Protein AF-G2YGV0-F1 (afdb_monomer)

pLDDT: mean 85.31, std 15.24, range [26.62, 98.69]

Sequence (352 aa):
MDIKPTKELLYAMAVVIVTIVYFAFTMAPTAKTTKVIEPTKTTKINPLPKKLKCFRIRGIPIETTKKSLEEELMRCLPTYGSDCSITLARSSSTRLMATLNSFETPNLSYTIDHDFLGVTPLFEGDEPFVDIVFVPGLGSHPIGSFKAKHKDYVWIRDSLPTDISSARILAYGYDTSILDRNAKQSISDLAKAFLSSVIAFRSATKASQRPLIFVAHSLGGLLVKEALYIAMISGKNPDNVDFFKSSYGLMFFGVPNLGLNNKALMQIVAGGLNEQMIKDLQVADEDHEPTQFLSTIKQNFKQCCKRGQFQIRSYYEQKETQMVRKLDNGSLVKDGPLCFMVSKSSACQIGV

Nearest PDB structures (foldseek):
  2wvf-assembly1_A  TM=4.781E-01  e=6.873E-01  Helicobacter pylori 26695
  2wvb-assembly1_A  TM=4.856E-01  e=2.186E+00  Helicobacter pylori 26695
  2wvd-assembly1_C  TM=4.635E-01  e=2.186E+00  Helicobacter pylori 26695
  2wvc-assembly1_A  TM=3.001E-01  e=5.387E-01  Helicobacter pylori 26695
  2caj-assembly1_A-2  TM=3.341E-01  e=1.612E+00  Helicobacter pylori 26695

Foldseek 3Di:
DFDDDDPLVVLLVVLVVVLVVCCCVPQNDDDDDPPDDDDDDDDDPDPDPQDKAKKKWWFAFPPDDPVNVLVLQVVQPVQDDPQKDKDWDDQFPTIIMMIIIDSDDGPDPTDMDRQQAFKDWLDAADQAQEEEEEAEAAPDRQQRRQAGPPGRDRCLNHPSCVSNRRHTYITHGDPRDLQQLADQDALLNLLVRRLVRVLVRCVRHVNLQRAYAYAAEASRLLSPLSNLLVLVVVVVDVSSVSVNSNYAEYEYELHQLFAFDAPQSLVSNPPGSCNVNNVQRHDPDDPDGRHPNSVVSLVSSLVSVVVGNYDYDWHADPFWFQHWHADPVRDIDRHHDTDRRGDPCRRPPSND

Mean predicted aligned error: 7.75 Å

Solvent-accessible surface area (backbone atoms only — not comparable to full-atom values): 19175 Å² total; per-residue (Å²): 119,82,73,72,91,45,73,65,59,55,46,54,52,52,49,54,52,50,53,51,52,49,42,58,71,74,47,42,84,77,90,71,84,79,74,84,76,78,92,76,81,90,72,84,81,69,78,76,78,84,62,75,40,66,35,38,40,39,78,40,54,61,84,64,46,71,67,62,51,50,57,49,41,51,72,50,26,87,82,58,49,93,88,40,50,76,38,70,16,70,54,30,84,62,24,25,26,32,43,36,37,37,74,62,87,70,73,60,100,53,54,71,46,68,69,56,67,37,74,40,51,49,38,63,25,68,82,50,66,34,40,38,38,36,27,46,30,71,69,42,52,40,64,64,72,48,39,38,74,99,50,100,43,37,48,72,60,74,44,44,47,77,79,41,49,44,30,25,34,31,35,36,19,65,95,29,63,62,80,47,40,79,45,75,63,45,65,68,56,52,8,50,53,48,45,53,41,54,46,52,42,24,56,41,55,75,40,50,72,45,38,29,31,40,44,15,26,22,57,24,30,54,28,53,41,48,23,43,32,54,19,57,77,43,56,84,41,66,64,30,39,29,51,40,45,18,42,33,38,40,38,31,37,37,18,44,42,37,22,29,48,51,73,49,59,53,66,66,21,61,94,27,56,36,31,60,52,50,55,47,37,48,34,92,50,93,88,50,76,46,38,72,58,31,49,48,50,30,56,45,34,33,55,39,58,75,75,44,76,64,52,75,47,63,38,56,75,92,62,64,46,58,31,55,38,76,46,95,87,69,49,77,41,73,76,39,66,72,39,62,46,32,44,62,64,18,20,58,58,61,57,122

Structure (mmCIF, N/CA/C/O backbone):
data_AF-G2YGV0-F1
#
_entry.id   AF-G2YGV0-F1
#
loop_
_atom_site.group_PDB
_atom_site.id
_atom_site.type_symbol
_atom_site.label_atom_id
_atom_site.label_alt_id
_atom_site.label_comp_id
_atom_site.label_asym_id
_atom_site.label_entity_id
_atom_site.label_seq_id
_atom_site.pdbx_PDB_ins_code
_atom_site.Cartn_x
_atom_site.Cartn_y
_atom_site.Cartn_z
_atom_site.occupancy
_atom_site.B_iso_or_equiv
_atom_site.auth_seq_id
_atom_site.auth_comp_id
_atom_site.auth_asym_id
_atom_site.auth_atom_id
_atom_site.pdbx_PDB_model_num
ATOM 1 N N . MET A 1 1 ? 12.933 -7.255 18.098 1.00 50.28 1 MET A N 1
ATOM 2 C CA . MET A 1 1 ? 12.908 -8.733 18.131 1.00 50.28 1 MET A CA 1
ATOM 3 C C . MET A 1 1 ? 13.020 -9.239 16.706 1.00 50.28 1 MET A C 1
ATOM 5 O O . MET A 1 1 ? 12.524 -8.551 15.825 1.00 50.28 1 MET A O 1
ATOM 9 N N . ASP A 1 2 ? 13.655 -10.384 16.473 1.00 61.44 2 ASP A N 1
ATOM 10 C CA . ASP A 1 2 ? 13.518 -11.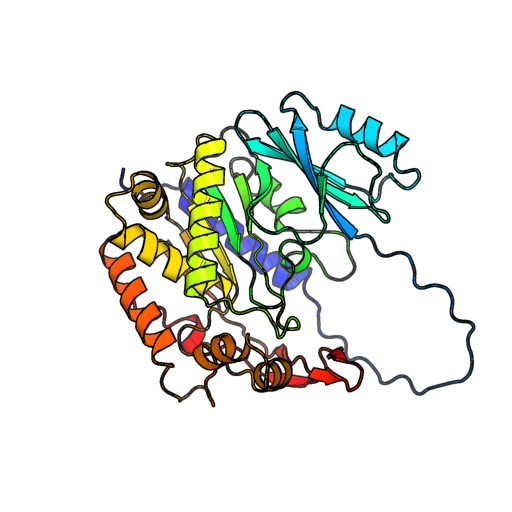074 15.185 1.00 61.44 2 ASP A CA 1
ATOM 11 C C . ASP A 1 2 ? 12.139 -11.747 15.149 1.00 61.44 2 ASP A C 1
ATOM 13 O O . ASP A 1 2 ? 11.763 -12.425 16.112 1.00 61.44 2 ASP A O 1
ATOM 17 N N . ILE A 1 3 ? 11.362 -11.535 14.080 1.00 70.38 3 ILE A N 1
ATOM 18 C CA . ILE A 1 3 ? 10.082 -12.231 13.899 1.00 70.38 3 ILE A CA 1
ATOM 19 C C . ILE A 1 3 ? 10.386 -13.704 13.653 1.00 70.38 3 ILE A C 1
ATOM 21 O O . ILE A 1 3 ? 10.887 -14.077 12.594 1.00 70.38 3 ILE A O 1
ATOM 25 N N . LYS A 1 4 ? 10.047 -14.560 14.619 1.00 67.50 4 LYS A N 1
ATOM 26 C CA . LYS A 1 4 ? 10.052 -16.003 14.384 1.00 67.50 4 LYS A CA 1
ATOM 27 C C . LYS A 1 4 ? 8.890 -16.349 13.447 1.00 67.50 4 LYS A C 1
ATOM 29 O O . LYS A 1 4 ? 7.775 -15.898 13.712 1.00 67.50 4 LYS A O 1
ATOM 34 N N . PRO A 1 5 ? 9.107 -17.147 12.386 1.00 69.19 5 PRO A N 1
ATOM 35 C CA . PRO A 1 5 ? 8.021 -17.641 11.551 1.00 69.19 5 PRO A CA 1
ATOM 36 C C . PRO A 1 5 ? 6.999 -18.370 12.424 1.00 69.19 5 PRO A C 1
ATOM 38 O O . PRO A 1 5 ? 7.331 -19.375 13.053 1.00 69.19 5 PRO A O 1
ATOM 41 N N . THR A 1 6 ? 5.770 -17.866 12.473 1.00 83.25 6 THR A N 1
ATOM 42 C CA . THR A 1 6 ? 4.668 -18.549 13.151 1.00 83.25 6 THR A CA 1
ATOM 43 C C . THR A 1 6 ? 3.756 -19.204 12.115 1.00 83.25 6 THR A C 1
ATOM 45 O O . THR A 1 6 ? 3.749 -18.819 10.938 1.00 83.25 6 THR A O 1
ATOM 48 N N . LYS A 1 7 ? 2.994 -20.223 12.526 1.00 85.38 7 LYS A N 1
ATOM 49 C CA . LYS A 1 7 ? 2.043 -20.897 11.626 1.00 85.38 7 LYS A CA 1
ATOM 50 C C . LYS A 1 7 ? 0.972 -19.920 11.136 1.00 85.38 7 LYS A C 1
ATOM 52 O O . LYS A 1 7 ? 0.556 -20.005 9.987 1.00 85.38 7 LYS A O 1
ATOM 57 N N . GLU A 1 8 ? 0.596 -18.962 11.975 1.00 86.50 8 GLU A N 1
ATOM 58 C CA . GLU A 1 8 ? -0.397 -17.922 11.710 1.00 86.50 8 GLU A CA 1
ATOM 59 C C . GLU A 1 8 ? 0.072 -16.959 10.613 1.00 86.50 8 GLU A C 1
ATOM 61 O O . GLU A 1 8 ? -0.708 -16.618 9.727 1.00 86.50 8 GLU A O 1
ATOM 66 N N . LEU A 1 9 ? 1.352 -16.563 10.608 1.00 89.56 9 LEU A N 1
ATOM 67 C CA . LEU A 1 9 ? 1.902 -15.698 9.556 1.00 89.56 9 LEU A CA 1
ATOM 68 C C . LEU A 1 9 ? 1.966 -16.411 8.201 1.00 89.56 9 LEU A C 1
ATOM 70 O O . LEU A 1 9 ? 1.608 -15.828 7.178 1.00 89.56 9 LEU A O 1
ATOM 74 N N . LEU A 1 10 ? 2.382 -17.680 8.186 1.00 88.62 10 LEU A N 1
ATOM 75 C CA . LEU A 1 10 ? 2.388 -18.488 6.964 1.00 88.62 10 LEU A CA 1
ATOM 76 C C . LEU A 1 10 ? 0.965 -18.758 6.455 1.00 88.62 10 LEU A C 1
ATOM 78 O O . LEU A 1 10 ? 0.729 -18.684 5.249 1.00 88.62 10 LEU A O 1
ATOM 82 N N . TYR A 1 11 ? 0.020 -19.019 7.361 1.00 89.69 11 TYR A N 1
ATOM 83 C CA . TYR A 1 11 ? -1.400 -19.160 7.042 1.00 89.69 11 TYR A CA 1
ATOM 84 C C . TYR A 1 11 ? -1.964 -17.873 6.436 1.00 89.69 11 TYR A C 1
ATOM 86 O O . TYR A 1 11 ? -2.536 -17.921 5.350 1.00 89.69 11 TYR A O 1
ATOM 94 N N . ALA A 1 12 ? -1.729 -16.718 7.068 1.00 87.31 12 ALA A N 1
ATOM 95 C CA . ALA A 1 12 ? -2.165 -15.427 6.540 1.00 87.31 12 ALA A CA 1
ATOM 96 C C . ALA A 1 12 ? -1.609 -15.186 5.132 1.00 87.31 12 ALA A C 1
ATOM 98 O O . ALA A 1 12 ? -2.338 -14.756 4.238 1.00 87.31 12 ALA A O 1
ATOM 99 N N . MET A 1 13 ? -0.335 -15.530 4.905 1.00 92.50 13 MET A N 1
ATOM 100 C CA . MET A 1 13 ? 0.249 -15.444 3.573 1.00 92.50 13 MET A CA 1
ATOM 101 C C . MET A 1 13 ? -0.463 -16.352 2.562 1.00 92.50 13 MET A C 1
ATOM 103 O O . MET A 1 13 ? -0.791 -15.904 1.464 1.00 92.50 13 MET A O 1
ATOM 107 N N . ALA A 1 14 ? -0.710 -17.613 2.919 1.00 89.81 14 ALA A N 1
ATOM 108 C CA . ALA A 1 14 ? -1.386 -18.573 2.051 1.00 89.81 14 ALA A CA 1
ATOM 109 C C . ALA A 1 14 ? -2.818 -18.134 1.707 1.00 89.81 14 ALA A C 1
ATOM 111 O O . ALA A 1 14 ? -3.199 -18.185 0.539 1.00 89.81 14 ALA A O 1
ATOM 112 N N . VAL A 1 15 ? -3.577 -17.646 2.692 1.00 87.69 15 VAL A N 1
ATOM 113 C CA . VAL A 1 15 ? -4.943 -17.148 2.487 1.00 87.69 15 VAL A CA 1
ATOM 114 C C . VAL A 1 15 ? -4.954 -15.965 1.527 1.00 87.69 15 VAL A C 1
ATOM 116 O O . VAL A 1 15 ? -5.680 -16.011 0.541 1.00 87.69 15 VAL A O 1
ATOM 119 N N . VAL A 1 16 ? -4.092 -14.960 1.725 1.00 87.50 16 VAL A N 1
ATOM 120 C CA . VAL A 1 16 ? -3.988 -13.818 0.797 1.00 87.50 16 VAL A CA 1
ATOM 121 C C . VAL A 1 16 ? -3.739 -14.292 -0.637 1.00 87.50 16 VAL A C 1
ATOM 123 O O . VAL A 1 16 ? -4.375 -13.801 -1.567 1.00 87.50 16 VAL A O 1
ATOM 126 N N . ILE A 1 17 ? -2.848 -15.268 -0.830 1.00 86.81 17 ILE A N 1
ATOM 127 C CA . ILE A 1 17 ? -2.553 -15.825 -2.157 1.00 86.81 17 ILE A CA 1
ATOM 128 C C . ILE A 1 17 ? -3.794 -16.496 -2.749 1.00 86.81 17 ILE A C 1
ATOM 130 O O . ILE A 1 17 ? -4.141 -16.224 -3.899 1.00 86.81 17 ILE A O 1
ATOM 134 N N . VAL A 1 18 ? -4.473 -17.348 -1.978 1.00 86.31 18 VAL A N 1
ATOM 135 C CA . VAL A 1 18 ? -5.685 -18.047 -2.424 1.00 86.31 18 VAL A CA 1
ATOM 136 C C . VAL A 1 18 ? -6.790 -17.052 -2.776 1.00 86.31 18 VAL A C 1
ATOM 138 O O . VAL A 1 18 ? -7.373 -17.176 -3.851 1.00 86.31 18 VAL A O 1
ATOM 141 N N . THR A 1 19 ? -7.033 -16.031 -1.951 1.00 83.62 19 THR A N 1
ATOM 142 C CA . THR A 1 19 ? -8.055 -15.005 -2.208 1.00 83.62 19 THR A CA 1
ATOM 143 C C . THR A 1 19 ? -7.718 -14.177 -3.454 1.00 83.62 19 THR A C 1
ATOM 145 O O . THR A 1 19 ? -8.604 -13.925 -4.272 1.00 83.62 19 THR A O 1
ATOM 148 N N . ILE A 1 20 ? -6.443 -13.818 -3.672 1.00 83.19 20 ILE A N 1
ATOM 149 C CA . ILE A 1 20 ? -5.999 -13.131 -4.901 1.00 83.19 20 ILE A CA 1
ATOM 150 C C . ILE A 1 20 ? -6.248 -14.002 -6.130 1.00 83.19 20 ILE A C 1
ATOM 152 O O . ILE A 1 20 ? -6.810 -13.523 -7.115 1.00 83.19 20 ILE A O 1
ATOM 156 N N . VAL A 1 21 ? -5.838 -15.273 -6.085 1.00 81.62 21 VAL A N 1
ATOM 157 C CA . VAL A 1 21 ? -6.026 -16.222 -7.189 1.00 81.62 21 VAL A CA 1
ATOM 158 C C . VAL A 1 21 ? -7.516 -16.404 -7.468 1.00 81.62 21 VAL A C 1
ATOM 160 O O . VAL A 1 21 ? -7.951 -16.229 -8.604 1.00 81.62 21 VAL A O 1
ATOM 163 N N . TYR A 1 22 ? -8.320 -16.667 -6.439 1.00 83.06 22 TYR A N 1
ATOM 164 C CA . TYR A 1 22 ? -9.769 -16.785 -6.559 1.00 83.06 22 TYR A CA 1
ATOM 165 C C . TYR A 1 22 ? -10.382 -15.546 -7.215 1.00 83.06 22 TYR A C 1
ATOM 167 O O . TYR A 1 22 ? -11.115 -15.671 -8.198 1.00 83.06 22 TYR A O 1
ATOM 175 N N . PHE A 1 23 ? -10.046 -14.348 -6.736 1.00 80.38 23 PHE A N 1
ATOM 176 C CA . PHE A 1 23 ? -10.537 -13.100 -7.314 1.00 80.38 23 PHE A CA 1
ATOM 177 C C . PHE A 1 23 ? -10.096 -12.936 -8.777 1.00 80.38 23 PHE A C 1
ATOM 179 O O . PHE A 1 23 ? -10.911 -12.582 -9.632 1.00 80.38 23 PHE A O 1
ATOM 186 N N . ALA A 1 24 ? -8.838 -13.254 -9.095 1.00 75.88 24 ALA A N 1
ATOM 187 C CA . ALA A 1 24 ? -8.308 -13.192 -10.454 1.00 75.88 24 ALA A CA 1
ATOM 188 C C . ALA A 1 24 ? -9.014 -14.161 -11.421 1.00 75.88 24 ALA A C 1
ATOM 190 O O . ALA A 1 24 ? -9.153 -13.842 -12.597 1.00 75.88 24 ALA A O 1
ATOM 191 N N . PHE A 1 25 ? -9.492 -15.318 -10.956 1.00 75.69 25 PHE A N 1
ATOM 192 C CA . PHE A 1 25 ? -10.197 -16.287 -11.807 1.00 75.69 25 PHE A CA 1
ATOM 193 C C . PHE A 1 25 ? -11.717 -16.090 -11.857 1.00 75.69 25 PHE A C 1
ATOM 195 O O . PHE A 1 25 ? -12.334 -16.417 -12.869 1.00 75.69 25 PHE A O 1
ATOM 202 N N . THR A 1 26 ? -12.330 -15.571 -10.791 1.00 74.38 26 THR A N 1
ATOM 203 C CA . THR A 1 26 ? -13.800 -15.502 -10.664 1.00 74.38 26 THR A CA 1
ATOM 204 C C . THR A 1 26 ? -14.379 -14.103 -10.850 1.00 74.38 26 THR A C 1
ATOM 206 O O . THR A 1 26 ? -15.542 -13.970 -11.231 1.00 74.38 26 THR A O 1
ATOM 209 N N . MET A 1 27 ? -13.584 -13.059 -10.600 1.00 67.06 27 MET A N 1
ATOM 210 C CA . MET A 1 27 ? -14.029 -11.660 -10.610 1.00 67.06 27 MET A CA 1
ATOM 211 C C . MET A 1 27 ? -13.231 -10.776 -11.579 1.00 67.06 27 MET A C 1
ATOM 213 O O . MET A 1 27 ? -13.656 -9.651 -11.869 1.00 67.06 27 MET A O 1
ATOM 217 N N . ALA A 1 28 ? -12.112 -11.269 -12.124 1.00 57.22 28 ALA A N 1
ATOM 218 C CA . ALA A 1 28 ? -11.460 -10.658 -13.279 1.00 57.22 28 ALA A CA 1
ATOM 219 C C . ALA A 1 28 ? -12.158 -11.103 -14.582 1.00 57.22 28 ALA A C 1
ATOM 221 O O . ALA A 1 28 ? -12.709 -12.202 -14.656 1.00 57.22 28 ALA A O 1
ATOM 222 N N . PRO A 1 29 ? -12.195 -10.255 -15.622 1.00 48.91 29 PRO A N 1
ATOM 223 C CA . PRO A 1 29 ? -12.959 -10.547 -16.829 1.00 48.91 29 PRO A CA 1
ATOM 224 C C . PRO A 1 29 ? -12.458 -11.808 -17.551 1.00 48.91 29 PRO A C 1
ATOM 226 O O . PRO A 1 29 ? -11.272 -11.929 -17.847 1.00 48.91 29 PRO A O 1
ATOM 229 N N . THR A 1 30 ? -13.378 -12.678 -17.974 1.00 37.00 30 THR A N 1
ATOM 230 C CA . THR A 1 30 ? -13.178 -13.454 -19.203 1.00 37.00 30 THR A CA 1
ATOM 231 C C . THR A 1 30 ? -13.248 -12.481 -20.378 1.00 37.00 30 THR A C 1
ATOM 233 O O . THR A 1 30 ? -14.147 -11.639 -20.451 1.00 37.00 30 THR A O 1
ATOM 236 N N . ALA A 1 31 ? -12.258 -12.531 -21.272 1.00 34.47 31 ALA A N 1
ATOM 237 C CA . ALA A 1 31 ? -12.218 -11.682 -22.455 1.00 34.47 31 ALA A CA 1
ATOM 238 C C . ALA A 1 31 ? -13.496 -11.899 -23.281 1.00 34.47 31 ALA A C 1
ATOM 240 O O . ALA A 1 31 ? -13.672 -12.944 -23.901 1.00 34.47 31 ALA A O 1
ATOM 241 N N . LYS A 1 32 ? -14.409 -10.925 -23.273 1.00 33.06 32 LYS A N 1
ATOM 242 C CA . LYS A 1 32 ? -15.461 -10.840 -24.285 1.00 33.06 32 LYS A CA 1
ATOM 243 C C . LYS A 1 32 ? -14.926 -9.978 -25.414 1.00 33.06 32 LYS A C 1
ATOM 245 O O . LYS A 1 32 ? -14.612 -8.811 -25.201 1.00 33.06 32 LYS A O 1
ATOM 250 N N . THR A 1 33 ? -14.832 -10.577 -26.594 1.00 28.77 33 THR A N 1
ATOM 251 C CA . THR A 1 33 ? -14.590 -9.916 -27.873 1.00 28.77 33 THR A CA 1
ATOM 252 C C . THR A 1 33 ? -15.635 -8.818 -28.046 1.00 28.77 33 THR A C 1
ATOM 254 O O . THR A 1 33 ? -16.819 -9.101 -28.239 1.00 28.77 33 THR A O 1
ATOM 257 N N . THR A 1 34 ? -15.231 -7.559 -27.915 1.00 29.27 34 THR A N 1
ATOM 258 C CA . THR A 1 34 ? -16.113 -6.429 -28.202 1.00 29.27 34 THR A CA 1
ATOM 259 C C . THR A 1 34 ? -16.345 -6.421 -29.709 1.00 29.27 34 THR A C 1
ATOM 261 O O . THR A 1 34 ? -15.452 -6.066 -30.473 1.00 29.27 34 THR A O 1
ATOM 264 N N . LYS A 1 35 ? -17.521 -6.877 -30.157 1.00 26.62 35 LYS A N 1
ATOM 265 C CA . LYS A 1 35 ? -17.951 -6.668 -31.543 1.00 26.62 35 LYS A CA 1
ATOM 266 C C . LYS A 1 35 ? -18.000 -5.162 -31.791 1.00 26.62 35 LYS A C 1
ATOM 268 O O . LYS A 1 35 ? -18.604 -4.431 -31.007 1.00 26.62 35 LYS A O 1
ATOM 273 N N . VAL A 1 36 ? -17.347 -4.725 -32.863 1.00 29.02 36 VAL A N 1
ATOM 274 C CA . VAL A 1 36 ? -17.451 -3.367 -33.400 1.00 29.02 36 VAL A CA 1
ATOM 275 C C . VAL A 1 36 ? -18.926 -3.121 -33.712 1.00 29.02 36 VAL A C 1
ATOM 277 O O . VAL A 1 36 ? -19.506 -3.817 -34.541 1.00 29.02 36 VAL A O 1
ATOM 280 N N . ILE A 1 37 ? -19.553 -2.196 -32.987 1.00 31.11 37 ILE A N 1
ATOM 281 C CA . ILE A 1 37 ? -20.904 -1.727 -33.294 1.00 31.11 37 ILE A CA 1
ATOM 282 C C . ILE A 1 37 ? -20.732 -0.568 -34.275 1.00 31.11 37 ILE A C 1
ATOM 284 O O . ILE A 1 37 ? -20.140 0.453 -33.925 1.00 31.11 37 ILE A O 1
ATOM 288 N N . GLU A 1 38 ? -21.204 -0.752 -35.507 1.00 27.14 38 GLU A N 1
ATOM 289 C CA . GLU A 1 38 ? -21.282 0.310 -36.512 1.00 27.14 38 GLU A CA 1
ATOM 290 C C . GLU A 1 38 ? -22.242 1.430 -36.062 1.00 27.14 38 GLU A C 1
ATOM 292 O O . GLU A 1 38 ? -23.230 1.168 -35.367 1.00 27.14 38 GLU A O 1
ATOM 297 N N . PRO A 1 39 ? -21.980 2.694 -36.438 1.00 32.38 39 PRO A N 1
ATOM 298 C CA . PRO A 1 39 ? -22.737 3.828 -35.935 1.00 32.38 39 PRO A CA 1
ATOM 299 C C . PRO A 1 39 ? -24.083 3.959 -36.660 1.00 32.38 39 PRO A C 1
ATOM 301 O O . PRO A 1 39 ? -24.166 4.522 -37.751 1.00 32.38 39 PRO A O 1
ATOM 304 N N . THR A 1 40 ? -25.168 3.510 -36.028 1.00 32.03 40 THR A N 1
ATOM 305 C CA . THR A 1 40 ? -26.534 3.900 -36.419 1.00 32.03 40 THR A CA 1
ATOM 306 C C . THR A 1 40 ? -27.071 5.061 -35.582 1.00 32.03 40 THR A C 1
ATOM 308 O O . THR A 1 40 ? -26.806 5.197 -34.391 1.00 32.03 40 THR A O 1
ATOM 311 N N . LYS A 1 41 ? -27.801 5.929 -36.287 1.00 36.59 41 LYS A N 1
ATOM 312 C CA . LYS A 1 41 ? -28.154 7.320 -35.983 1.00 36.59 41 LYS A CA 1
ATOM 313 C C . LYS A 1 41 ? -28.925 7.555 -34.675 1.00 36.59 41 LYS A C 1
ATOM 315 O O . LYS A 1 41 ? -29.826 6.807 -34.314 1.00 36.59 41 LYS A O 1
ATOM 320 N N . THR A 1 42 ? -28.607 8.707 -34.072 1.00 41.59 42 THR A N 1
ATOM 321 C CA . THR A 1 42 ? -29.428 9.551 -33.179 1.00 41.59 42 THR A CA 1
ATOM 322 C C . THR A 1 42 ? -30.290 8.822 -32.151 1.00 41.59 42 THR A C 1
ATOM 324 O O . THR A 1 42 ? -31.478 8.588 -32.360 1.00 41.59 42 THR A O 1
ATOM 327 N N . THR A 1 43 ? -29.719 8.587 -30.972 1.00 33.81 43 THR A N 1
ATOM 328 C CA . THR A 1 43 ? -30.483 8.323 -29.748 1.00 33.81 43 THR A CA 1
ATOM 329 C C . THR A 1 43 ? -30.196 9.447 -28.761 1.00 33.81 43 THR A C 1
ATOM 331 O O . THR A 1 43 ? -29.039 9.808 -28.552 1.00 33.81 43 THR A O 1
ATOM 334 N N . LYS A 1 44 ? -31.253 10.042 -28.196 1.00 38.22 44 LYS A N 1
ATOM 335 C CA . LYS A 1 44 ? -31.164 11.041 -27.124 1.00 38.22 44 LYS A CA 1
ATOM 336 C C . LYS A 1 44 ? -30.185 10.536 -26.060 1.00 38.22 44 LYS A C 1
ATOM 338 O O . LYS A 1 44 ? -30.319 9.403 -25.602 1.00 38.22 44 LYS A O 1
ATOM 343 N N . ILE A 1 45 ? -29.197 11.357 -25.708 1.00 39.88 45 ILE A N 1
ATOM 344 C CA . ILE A 1 45 ? -28.206 11.035 -24.679 1.00 39.88 45 ILE A CA 1
ATOM 345 C C . ILE A 1 45 ? -28.962 10.963 -23.350 1.00 39.88 45 ILE A C 1
ATOM 347 O O . ILE A 1 45 ? -29.213 11.984 -22.715 1.00 39.88 45 ILE A O 1
ATOM 351 N N . ASN A 1 46 ? -29.377 9.761 -22.948 1.00 36.16 46 ASN A N 1
ATOM 352 C CA . ASN A 1 46 ? -29.766 9.521 -21.566 1.00 36.16 46 ASN A CA 1
ATOM 353 C C . ASN A 1 46 ? -28.554 9.886 -20.691 1.00 36.16 46 ASN A C 1
ATOM 355 O O . ASN A 1 46 ? -27.435 9.488 -21.040 1.00 36.16 46 ASN A O 1
ATOM 359 N N . PRO A 1 47 ? -28.727 10.642 -19.591 1.00 43.41 47 PRO A N 1
ATOM 360 C CA . PRO A 1 47 ? -27.620 10.922 -18.687 1.00 43.41 47 PRO A CA 1
ATOM 361 C C . PRO A 1 47 ? -26.992 9.594 -18.257 1.00 43.41 47 PRO A C 1
ATOM 363 O O . PRO A 1 47 ? -27.710 8.645 -17.933 1.00 43.41 47 PRO A O 1
ATOM 366 N N . LEU A 1 48 ? -25.656 9.511 -18.307 1.00 49.88 48 LEU A N 1
ATOM 367 C CA . LEU A 1 48 ? -24.945 8.314 -17.863 1.00 49.88 48 LEU A CA 1
ATOM 368 C C . LEU A 1 48 ? -25.439 7.952 -16.451 1.00 49.88 48 LEU A C 1
ATOM 370 O O . LEU A 1 48 ? -25.505 8.845 -15.601 1.00 49.88 48 LEU A O 1
ATOM 374 N N . PRO A 1 49 ? -25.776 6.679 -16.177 1.00 58.84 49 PRO A N 1
ATOM 375 C CA . PRO A 1 49 ? -26.216 6.277 -14.848 1.00 58.84 49 PRO A CA 1
ATOM 376 C C . PRO A 1 49 ? -25.169 6.697 -13.809 1.00 58.84 49 PRO A C 1
ATOM 378 O O . PRO A 1 49 ? -23.966 6.496 -14.019 1.00 58.84 49 PRO A O 1
ATOM 381 N N . LYS A 1 50 ? -25.616 7.314 -12.702 1.00 66.81 50 LYS A N 1
ATOM 382 C CA . LYS A 1 50 ? -24.728 7.750 -11.614 1.00 66.81 50 LYS A CA 1
ATOM 383 C C . LYS A 1 50 ? -23.887 6.554 -11.163 1.00 66.81 50 LYS A C 1
ATOM 385 O O . LYS A 1 50 ? -24.417 5.506 -10.805 1.00 66.81 50 LYS A O 1
ATOM 390 N N . LYS A 1 51 ? -22.563 6.698 -11.206 1.00 74.38 51 LYS A N 1
ATOM 391 C CA . LYS A 1 51 ? -21.630 5.644 -10.803 1.00 74.38 51 LYS A CA 1
ATOM 392 C C . LYS A 1 51 ? -21.330 5.780 -9.318 1.00 74.38 51 LYS A C 1
ATOM 394 O O . LYS A 1 51 ? -20.937 6.854 -8.873 1.00 74.38 51 LYS A O 1
ATOM 399 N N . LEU A 1 52 ? -21.454 4.680 -8.586 1.00 77.31 52 LEU A N 1
ATOM 400 C CA . LEU A 1 52 ? -21.075 4.627 -7.182 1.00 77.31 52 LEU A CA 1
ATOM 401 C C . LEU A 1 52 ? -19.564 4.873 -7.024 1.00 77.31 52 LEU A C 1
ATOM 403 O O . LEU A 1 52 ? -18.739 4.254 -7.717 1.00 77.31 52 LEU A O 1
ATOM 407 N N . LYS A 1 53 ? -19.211 5.792 -6.128 1.00 82.81 53 LYS A N 1
ATOM 408 C CA . LYS A 1 53 ? -17.841 6.196 -5.804 1.00 82.81 53 LYS A CA 1
ATOM 409 C C . LYS A 1 53 ? -17.470 5.699 -4.412 1.00 82.81 53 LYS A C 1
ATOM 411 O O . LYS A 1 53 ? -18.330 5.562 -3.550 1.00 82.81 53 LYS A O 1
ATOM 416 N N . CYS A 1 54 ? -16.182 5.447 -4.219 1.00 87.81 54 CYS A N 1
ATOM 417 C CA . CYS A 1 54 ? -15.614 5.142 -2.915 1.00 87.81 54 CYS A CA 1
ATOM 418 C C . CYS A 1 54 ? -15.044 6.436 -2.331 1.00 87.81 54 CYS A C 1
ATOM 420 O O . CYS A 1 54 ? -14.295 7.134 -3.015 1.00 87.81 54 CYS A O 1
ATOM 422 N N . PHE A 1 55 ? -15.403 6.749 -1.095 1.00 92.12 55 PHE A N 1
ATOM 423 C CA . PHE A 1 55 ? -14.979 7.922 -0.347 1.00 92.12 55 PHE A CA 1
ATOM 424 C C . PHE A 1 55 ? -14.292 7.493 0.940 1.00 92.12 55 PHE A C 1
ATOM 426 O O . PHE A 1 55 ? -14.643 6.481 1.549 1.00 92.12 55 PHE A O 1
ATOM 433 N N . ARG A 1 56 ? -13.334 8.299 1.376 1.00 95.12 56 ARG A N 1
ATOM 434 C CA . ARG A 1 56 ? -12.649 8.157 2.651 1.00 95.12 56 ARG A CA 1
ATOM 435 C C . ARG A 1 56 ? -13.056 9.297 3.563 1.00 95.12 56 ARG A C 1
ATOM 437 O O . ARG A 1 56 ? -12.918 10.455 3.183 1.00 95.12 56 ARG A O 1
ATOM 444 N N . ILE A 1 57 ? -13.521 8.968 4.760 1.00 96.00 57 ILE A N 1
ATOM 445 C CA . ILE A 1 57 ? -13.896 9.930 5.798 1.00 96.00 57 ILE A CA 1
ATOM 446 C C . ILE A 1 57 ? -12.824 9.878 6.886 1.00 96.00 57 ILE A C 1
ATOM 448 O O . ILE A 1 57 ? -12.535 8.809 7.428 1.00 96.00 57 ILE A O 1
ATOM 452 N N . ARG A 1 58 ? -12.209 11.020 7.197 1.00 95.69 58 ARG A N 1
ATOM 453 C CA . ARG A 1 58 ? -11.075 11.132 8.125 1.00 95.69 58 ARG A CA 1
ATOM 454 C C . ARG A 1 58 ? -11.429 11.984 9.339 1.00 95.69 58 ARG A C 1
ATOM 456 O O . ARG A 1 58 ? -12.217 12.918 9.248 1.00 95.69 58 ARG A O 1
ATOM 463 N N . GLY A 1 59 ? -10.768 11.698 10.461 1.00 94.31 59 GLY A N 1
ATOM 464 C CA . GLY A 1 59 ? -10.878 12.502 11.682 1.00 94.31 59 GLY A CA 1
ATOM 465 C C . GLY A 1 59 ? -12.085 12.164 12.558 1.00 94.31 59 GLY A C 1
ATOM 466 O O . GLY A 1 59 ? -12.381 12.913 13.490 1.00 94.31 59 GLY A O 1
ATOM 467 N N . ILE A 1 60 ? -12.743 11.033 12.305 1.00 96.50 60 ILE A N 1
ATOM 468 C CA . ILE A 1 60 ? -13.884 10.560 13.091 1.00 96.50 60 ILE A CA 1
ATOM 469 C C . ILE A 1 60 ? -13.413 10.289 14.538 1.00 96.50 60 ILE A C 1
ATOM 471 O O . ILE A 1 60 ? -12.367 9.661 14.712 1.00 96.50 60 ILE A O 1
ATOM 475 N N . PRO A 1 61 ? -14.105 10.773 15.584 1.00 96.50 61 PRO A N 1
ATOM 476 C CA . PRO A 1 61 ? -13.749 10.485 16.978 1.00 96.50 61 PRO A CA 1
ATOM 477 C C . PRO A 1 61 ? -13.799 8.985 17.316 1.00 96.50 61 PRO A C 1
ATOM 479 O O . PRO A 1 61 ? -14.630 8.262 16.764 1.00 96.50 61 PRO A O 1
ATOM 482 N N . ILE A 1 62 ? -12.923 8.509 18.210 1.00 94.94 62 ILE A N 1
ATOM 483 C CA . ILE A 1 62 ? -12.764 7.074 18.536 1.00 94.94 62 ILE A CA 1
ATOM 484 C C . ILE A 1 62 ? -14.010 6.425 19.150 1.00 94.94 62 ILE A C 1
ATOM 486 O O . ILE A 1 62 ? -14.221 5.226 18.999 1.00 94.94 62 ILE A O 1
ATOM 490 N N . GLU A 1 63 ? -14.840 7.220 19.809 1.00 94.88 63 GLU A N 1
ATOM 491 C CA . GLU A 1 63 ? -16.108 6.834 20.421 1.00 94.88 63 GLU A CA 1
ATOM 492 C C . GLU A 1 63 ? -17.251 6.671 19.407 1.00 94.88 63 GLU A C 1
ATOM 494 O O . GLU A 1 63 ? -18.312 6.147 19.749 1.00 94.88 63 GLU A O 1
ATOM 499 N N . THR A 1 64 ? -17.050 7.103 18.157 1.00 95.31 64 THR A N 1
ATOM 500 C CA . THR A 1 64 ? -18.077 7.008 17.115 1.00 95.31 64 THR A CA 1
ATOM 501 C C . THR A 1 64 ? -18.314 5.548 16.761 1.00 95.31 64 THR A C 1
ATOM 503 O O . THR A 1 64 ? -17.403 4.832 16.346 1.00 95.31 64 THR A O 1
ATOM 506 N N . THR A 1 65 ? -19.562 5.103 16.873 1.00 94.06 65 THR A N 1
ATOM 507 C CA . THR A 1 65 ? -19.953 3.754 16.457 1.00 94.06 65 THR A CA 1
ATOM 508 C C . THR A 1 65 ? -20.284 3.723 14.968 1.00 94.06 65 THR A C 1
ATOM 510 O O . THR A 1 65 ? -20.682 4.734 14.383 1.00 94.06 65 THR A O 1
ATOM 513 N N . LYS A 1 66 ? -20.194 2.541 14.347 1.00 92.12 66 LYS A N 1
ATOM 514 C CA . LYS A 1 66 ? -20.669 2.348 12.969 1.00 92.12 66 LYS A CA 1
ATOM 515 C C . LYS A 1 66 ? -22.126 2.806 12.819 1.00 92.12 66 LYS A C 1
ATOM 517 O O . LYS A 1 66 ? -22.415 3.599 11.934 1.00 92.12 66 LYS A O 1
ATOM 522 N N . LYS A 1 67 ? -22.999 2.395 13.745 1.00 93.31 67 LYS A N 1
ATOM 523 C CA . LYS A 1 67 ? -24.427 2.742 13.746 1.00 93.31 67 LYS A CA 1
ATOM 524 C C . LYS A 1 67 ? -24.668 4.255 13.799 1.00 93.31 67 LYS A C 1
ATOM 526 O O . LYS A 1 67 ? -25.432 4.773 12.996 1.00 93.31 67 LYS A O 1
ATOM 531 N N . SER A 1 68 ? -23.995 4.977 14.697 1.00 94.31 68 SER A N 1
ATOM 532 C CA . SER A 1 68 ? -24.165 6.436 14.803 1.00 94.31 68 SER A CA 1
ATOM 533 C C . SER A 1 68 ? -23.704 7.171 13.541 1.00 94.31 68 SER A C 1
ATOM 535 O O . SER A 1 68 ? -24.321 8.155 13.143 1.00 94.31 68 SER A O 1
ATOM 537 N N . LEU A 1 69 ? -22.643 6.682 12.888 1.00 93.75 69 LEU A N 1
ATOM 538 C CA . LEU A 1 69 ? -22.171 7.251 11.625 1.00 93.75 69 LEU A CA 1
ATOM 539 C C . LEU A 1 69 ? -23.131 6.936 10.465 1.00 93.75 69 LEU A C 1
ATOM 541 O O . LEU A 1 69 ? -23.362 7.792 9.616 1.00 93.75 69 LEU A O 1
ATOM 545 N N . GLU A 1 70 ? -23.732 5.744 10.445 1.00 93.12 70 GLU A N 1
ATOM 546 C CA . GLU A 1 70 ? -24.791 5.386 9.490 1.00 93.12 70 GLU A CA 1
ATOM 547 C C . GLU A 1 70 ? -26.036 6.269 9.664 1.00 93.12 70 GLU A C 1
ATOM 549 O O . GLU A 1 70 ? -26.572 6.765 8.677 1.00 93.12 70 GLU A O 1
ATOM 554 N N . GLU A 1 71 ? -26.461 6.546 10.899 1.00 92.75 71 GLU A N 1
ATOM 555 C CA . GLU A 1 71 ? -27.577 7.460 11.194 1.00 92.75 71 GLU A CA 1
ATOM 556 C C . GLU A 1 71 ? -27.285 8.912 10.767 1.00 92.75 71 GLU A C 1
ATOM 558 O O . GLU A 1 71 ? -28.183 9.640 10.335 1.00 92.75 71 GLU A O 1
ATOM 563 N N . GLU A 1 72 ? -26.034 9.368 10.869 1.00 93.06 72 GLU A N 1
ATOM 564 C CA . GLU A 1 72 ? -25.620 10.671 10.338 1.00 93.06 72 GLU A CA 1
ATOM 565 C C . GLU A 1 72 ? -25.639 10.687 8.804 1.00 93.06 72 GLU A C 1
ATOM 567 O O . GLU A 1 72 ? -26.193 11.614 8.209 1.00 93.06 72 GLU A O 1
ATOM 572 N N . LEU A 1 73 ? -25.127 9.629 8.167 1.00 91.94 73 LEU A N 1
ATOM 573 C CA . LEU A 1 73 ? -25.160 9.465 6.714 1.00 91.94 73 LEU A CA 1
ATOM 574 C C . LEU A 1 73 ? -26.588 9.425 6.171 1.00 91.94 73 LEU A C 1
ATOM 576 O O . LEU A 1 73 ? -26.871 10.113 5.199 1.00 91.94 73 LEU A O 1
ATOM 580 N N . MET A 1 74 ? -27.509 8.707 6.815 1.00 90.62 74 MET A N 1
ATOM 581 C CA . MET A 1 74 ? -28.925 8.684 6.419 1.00 90.62 74 MET A CA 1
ATOM 582 C C . MET A 1 74 ? -29.576 10.074 6.464 1.00 90.62 74 MET A C 1
ATOM 584 O O . MET A 1 74 ? -30.476 10.357 5.677 1.00 90.62 74 MET A O 1
ATOM 588 N N . ARG A 1 75 ? -29.124 10.959 7.364 1.00 90.44 75 ARG A N 1
ATOM 589 C CA . ARG A 1 75 ? -29.626 12.339 7.450 1.00 90.44 75 ARG A CA 1
ATOM 590 C C . ARG A 1 75 ? -29.028 13.257 6.385 1.00 90.44 75 ARG A C 1
ATOM 592 O O . ARG A 1 75 ? -29.732 14.141 5.904 1.00 90.44 75 ARG A O 1
ATOM 599 N N . CYS A 1 76 ? -27.751 13.087 6.034 1.00 88.31 76 CYS A N 1
ATOM 600 C CA . CYS A 1 76 ? -27.039 13.997 5.126 1.00 88.31 76 CYS A CA 1
ATOM 601 C C . CYS A 1 76 ? -26.932 13.503 3.672 1.00 88.31 76 CYS A C 1
ATOM 603 O O . CYS A 1 76 ? -26.633 14.298 2.781 1.00 88.31 76 CYS A O 1
ATOM 605 N N . LEU A 1 77 ? -27.192 12.218 3.419 1.00 86.81 77 LEU A N 1
ATOM 606 C CA . LEU A 1 77 ? -27.226 11.589 2.100 1.00 86.81 77 LEU A CA 1
ATOM 607 C C . LEU A 1 77 ? -28.589 10.915 1.879 1.00 86.81 77 LEU A C 1
ATOM 609 O O . LEU A 1 77 ? -28.761 9.751 2.241 1.00 86.81 77 LEU A O 1
ATOM 613 N N . PRO A 1 78 ? -29.542 11.579 1.198 1.00 81.19 78 PRO A N 1
ATOM 614 C CA . PRO A 1 78 ? -30.845 10.988 0.874 1.00 81.19 78 PRO A CA 1
ATOM 615 C C . PRO A 1 78 ? -30.754 9.704 0.036 1.00 81.19 78 PRO A C 1
ATOM 617 O O . PRO A 1 78 ? -31.676 8.896 0.029 1.00 81.19 78 PRO A O 1
ATOM 620 N N . THR A 1 79 ? -29.645 9.516 -0.689 1.00 81.44 79 THR A N 1
ATOM 621 C CA . THR A 1 79 ? -29.368 8.315 -1.490 1.00 81.44 79 THR A CA 1
ATOM 622 C C . THR A 1 79 ? -28.711 7.187 -0.694 1.00 81.44 79 THR A C 1
ATOM 624 O O . THR A 1 79 ? -28.397 6.153 -1.282 1.00 81.44 79 THR A O 1
ATOM 627 N N . TYR A 1 80 ? -28.419 7.384 0.595 1.00 83.19 80 TYR A N 1
ATOM 628 C CA . TYR A 1 80 ? -27.833 6.340 1.426 1.00 83.19 80 TYR A CA 1
ATOM 629 C C . TYR A 1 80 ? -28.859 5.222 1.637 1.00 83.19 80 TYR A C 1
ATOM 631 O O . TYR A 1 80 ? -29.950 5.451 2.154 1.00 83.19 80 TYR A O 1
ATOM 639 N N . GLY A 1 81 ? -28.518 4.010 1.209 1.00 79.06 81 GLY A N 1
ATOM 640 C CA . GLY A 1 81 ? -29.428 2.868 1.211 1.00 79.06 81 GLY A CA 1
ATOM 641 C C . GLY A 1 81 ? -28.677 1.545 1.131 1.00 79.06 81 GLY A C 1
ATOM 642 O O . GLY A 1 81 ? -27.488 1.487 1.429 1.00 79.06 81 GLY A O 1
ATOM 643 N N . SER A 1 82 ? -29.357 0.481 0.701 1.00 76.62 82 SER A N 1
ATOM 644 C CA . SER A 1 82 ? -28.806 -0.886 0.663 1.00 76.62 82 SER A CA 1
ATOM 645 C C . SER A 1 82 ? -27.557 -1.049 -0.208 1.00 76.62 82 SER A C 1
ATOM 647 O O . SER A 1 82 ? -26.781 -1.974 0.007 1.00 76.62 82 SER A O 1
ATOM 649 N N . ASP A 1 83 ? -27.365 -0.156 -1.179 1.00 73.75 83 ASP A N 1
ATOM 650 C CA . ASP A 1 83 ? -26.205 -0.164 -2.075 1.00 73.75 83 ASP A CA 1
ATOM 651 C C . ASP A 1 83 ? -24.982 0.551 -1.473 1.00 73.75 83 ASP A C 1
ATOM 653 O O . ASP A 1 83 ? -23.894 0.514 -2.050 1.00 73.75 83 ASP A O 1
ATOM 657 N N . CYS A 1 84 ? -25.142 1.216 -0.325 1.00 75.81 84 CYS A N 1
ATOM 658 C CA . CYS A 1 84 ? -24.058 1.872 0.390 1.00 75.81 84 CYS A CA 1
ATOM 659 C C . CYS A 1 84 ? -23.481 0.937 1.452 1.00 75.81 84 CYS A C 1
ATOM 661 O O . CYS A 1 84 ? -24.203 0.333 2.240 1.00 75.81 84 CYS A O 1
ATOM 663 N N . SER A 1 85 ? -22.155 0.870 1.527 1.00 79.12 85 SER A N 1
ATOM 664 C CA . SER A 1 85 ? -21.456 0.195 2.616 1.00 79.12 85 SER A CA 1
ATOM 665 C C . SER A 1 85 ? -20.496 1.153 3.295 1.00 79.12 85 SER A C 1
ATOM 667 O O . SER A 1 85 ? -19.880 2.006 2.647 1.00 79.12 85 SER A O 1
ATOM 669 N N . ILE A 1 86 ? -20.389 1.013 4.615 1.00 88.25 86 ILE A N 1
ATOM 670 C CA . ILE A 1 86 ? -19.393 1.709 5.412 1.00 88.25 86 ILE A CA 1
ATOM 671 C C . ILE A 1 86 ? -18.571 0.722 6.229 1.00 88.25 86 ILE A C 1
ATOM 673 O O . ILE A 1 86 ? -19.101 -0.165 6.909 1.00 88.25 86 ILE A O 1
ATOM 677 N N . THR A 1 87 ? -17.258 0.904 6.170 1.00 89.19 87 THR A N 1
ATOM 678 C CA . THR A 1 87 ? -16.322 0.291 7.110 1.00 89.19 87 THR A CA 1
ATOM 679 C C . THR A 1 87 ? -15.727 1.365 7.992 1.00 89.19 87 THR A C 1
ATOM 681 O O . THR A 1 87 ? -15.556 2.501 7.558 1.00 89.19 87 THR A O 1
ATOM 684 N N . LEU A 1 88 ? -15.431 1.005 9.236 1.00 93.00 88 LEU A N 1
ATOM 685 C CA . LEU A 1 88 ? -14.843 1.885 10.232 1.00 93.00 88 LEU A CA 1
ATOM 686 C C . LEU A 1 88 ? -13.639 1.159 10.818 1.00 93.00 88 LEU A C 1
ATOM 688 O O . LEU A 1 88 ? -13.758 0.003 11.222 1.00 93.00 88 LEU A O 1
ATOM 692 N N . ALA A 1 89 ? -12.485 1.811 10.825 1.00 93.44 89 ALA A N 1
ATOM 693 C CA . ALA A 1 89 ? -11.256 1.223 11.337 1.00 93.44 89 ALA A CA 1
ATOM 694 C C . ALA A 1 89 ? -10.392 2.287 12.014 1.00 93.44 89 ALA A C 1
ATOM 696 O O . ALA A 1 89 ? -10.447 3.477 11.674 1.00 93.44 89 ALA A O 1
ATOM 697 N N . ARG A 1 90 ? -9.584 1.877 12.993 1.00 92.88 90 ARG A N 1
ATOM 698 C CA . ARG A 1 90 ? -8.747 2.810 13.747 1.00 92.88 90 ARG A CA 1
ATOM 699 C C . ARG A 1 90 ? -7.627 3.380 12.891 1.00 92.88 90 ARG A C 1
ATOM 701 O O . ARG A 1 90 ? -6.897 2.658 12.216 1.00 92.88 90 ARG A O 1
ATOM 708 N N . SER A 1 91 ? -7.477 4.698 12.972 1.00 93.75 91 SER A N 1
ATOM 709 C CA . SER A 1 91 ? -6.405 5.448 12.305 1.00 93.75 91 SER A CA 1
ATOM 710 C C . SER A 1 91 ? -5.356 5.986 13.278 1.00 93.75 91 SER A C 1
ATOM 712 O O . SER A 1 91 ? -4.214 6.216 12.888 1.00 93.75 91 SER A O 1
ATOM 714 N N . SER A 1 92 ? -5.722 6.143 14.552 1.00 93.38 92 SER A N 1
ATOM 715 C CA . SER A 1 92 ? -4.826 6.468 15.664 1.00 93.38 92 SER A CA 1
ATOM 716 C C . SER A 1 92 ? -5.445 6.029 16.995 1.00 93.38 92 SER A C 1
ATOM 718 O O . SER A 1 92 ? -6.556 5.508 17.030 1.00 93.38 92 SER A O 1
ATOM 720 N N . SER A 1 93 ? -4.776 6.289 18.115 1.00 91.19 93 SER A N 1
ATOM 721 C CA . SER A 1 93 ? -5.328 6.076 19.459 1.00 91.19 93 SER A CA 1
ATOM 722 C C . SER A 1 93 ? -6.617 6.858 19.751 1.00 91.19 93 SER A C 1
ATOM 724 O O . SER A 1 93 ? -7.346 6.473 20.660 1.00 91.19 93 SER A O 1
ATOM 726 N N . THR A 1 94 ? -6.901 7.933 19.010 1.00 93.88 94 THR A N 1
ATOM 727 C CA . THR A 1 94 ? -8.026 8.850 19.274 1.00 93.88 94 THR A CA 1
ATOM 728 C C . THR A 1 94 ? -8.938 9.082 18.073 1.00 93.88 94 THR A C 1
ATOM 730 O O . THR A 1 94 ? -9.928 9.802 18.197 1.00 93.88 94 THR A O 1
ATOM 733 N N . ARG A 1 95 ? -8.628 8.503 16.905 1.00 96.12 95 ARG A N 1
ATOM 734 C CA . ARG A 1 95 ? -9.371 8.747 15.663 1.00 96.12 95 ARG A CA 1
ATOM 735 C C . ARG A 1 95 ? -9.631 7.476 14.867 1.00 96.12 95 ARG A C 1
ATOM 737 O O . ARG A 1 95 ? -8.761 6.613 14.712 1.00 96.12 95 ARG A O 1
ATOM 744 N N . LEU A 1 96 ? -10.800 7.435 14.248 1.00 96.12 96 LEU A N 1
ATOM 745 C CA . LEU A 1 96 ? -11.221 6.455 13.260 1.00 96.12 96 LEU A CA 1
ATOM 746 C C . LEU A 1 96 ? -11.139 7.050 11.853 1.00 96.12 96 LEU A C 1
ATOM 748 O O . LEU A 1 96 ? -11.102 8.268 11.640 1.00 96.12 96 LEU A O 1
ATOM 752 N N . MET A 1 97 ? -11.131 6.148 10.887 1.00 95.88 97 MET A N 1
ATOM 753 C CA . MET A 1 97 ? -11.291 6.440 9.477 1.00 95.88 97 MET A CA 1
ATOM 754 C C . MET A 1 97 ? -12.358 5.509 8.922 1.00 95.88 97 MET A C 1
ATOM 756 O O . MET A 1 97 ? -12.430 4.345 9.324 1.00 95.88 97 MET A O 1
ATOM 760 N N . ALA A 1 98 ? -13.178 6.022 8.012 1.00 94.62 98 ALA A N 1
ATOM 761 C CA . ALA A 1 98 ? -14.194 5.226 7.353 1.00 94.62 98 ALA A CA 1
ATOM 762 C C . ALA A 1 98 ? -13.996 5.183 5.843 1.00 94.62 98 ALA A C 1
ATOM 764 O O . ALA A 1 98 ? -13.550 6.158 5.234 1.00 94.62 98 ALA A O 1
ATOM 765 N N . THR A 1 99 ? -14.361 4.052 5.247 1.00 92.25 99 THR A N 1
ATOM 766 C CA . THR A 1 99 ? -14.501 3.913 3.795 1.00 92.25 99 THR A CA 1
ATOM 767 C C . THR A 1 99 ? -15.981 3.779 3.480 1.00 92.25 99 THR A C 1
ATOM 769 O O . THR A 1 99 ? -16.623 2.858 3.979 1.00 92.25 99 THR A O 1
ATOM 772 N N . LEU A 1 100 ? -16.513 4.693 2.675 1.00 90.75 100 LEU A N 1
ATOM 773 C CA . LEU A 1 100 ? -17.922 4.777 2.300 1.00 90.75 100 LEU A CA 1
ATOM 774 C C . LEU A 1 100 ? -18.076 4.592 0.795 1.00 90.75 100 LEU A C 1
ATOM 776 O O . LEU A 1 100 ? -17.427 5.292 0.023 1.00 90.75 100 LEU A O 1
ATOM 780 N N . ASN A 1 101 ? -19.018 3.759 0.375 1.00 87.06 101 ASN A N 1
ATOM 781 C CA . ASN A 1 101 ? -19.479 3.754 -1.007 1.00 87.06 101 ASN A CA 1
ATOM 782 C C . ASN A 1 101 ? -20.795 4.524 -1.156 1.00 87.06 101 ASN A C 1
ATOM 784 O O . ASN A 1 101 ? -21.777 4.220 -0.484 1.00 87.06 101 ASN A O 1
ATOM 788 N N . SER A 1 102 ? -20.808 5.540 -2.021 1.00 84.94 102 SER A N 1
ATOM 789 C CA . SER A 1 102 ? -21.962 6.422 -2.239 1.00 84.94 102 SER A CA 1
ATOM 790 C C . SER A 1 102 ? -21.977 6.995 -3.660 1.00 84.94 102 SER A C 1
ATOM 792 O O . SER A 1 102 ? -20.942 7.103 -4.321 1.00 84.94 102 SER A O 1
ATOM 794 N N . PHE A 1 103 ? -23.156 7.376 -4.156 1.00 83.56 103 PHE A N 1
ATOM 795 C CA . PHE A 1 103 ? -23.309 8.070 -5.443 1.00 83.56 103 PHE A CA 1
ATOM 796 C C . PHE A 1 103 ? -22.896 9.543 -5.365 1.00 83.56 103 PHE A C 1
ATOM 798 O O . PHE A 1 103 ? -22.518 10.140 -6.376 1.00 83.56 103 PHE A O 1
ATOM 805 N N . GLU A 1 104 ? -22.955 10.115 -4.165 1.00 86.38 104 GLU A N 1
ATOM 806 C CA . GLU A 1 104 ? -22.730 11.530 -3.891 1.00 86.38 104 GLU A CA 1
ATOM 807 C C . GLU A 1 104 ? -21.787 11.690 -2.700 1.00 86.38 104 GLU A C 1
ATOM 809 O O . GLU A 1 104 ? -21.723 10.832 -1.815 1.00 86.38 104 GLU A O 1
ATOM 814 N N . THR A 1 105 ? -21.028 12.785 -2.696 1.00 87.19 105 THR A N 1
ATOM 815 C CA . THR A 1 105 ? -20.151 13.115 -1.574 1.00 87.19 105 THR A CA 1
ATOM 816 C C . THR A 1 105 ? -21.022 13.484 -0.371 1.00 87.19 105 THR A C 1
ATOM 818 O O . THR A 1 105 ? -21.839 14.396 -0.502 1.00 87.19 105 THR A O 1
ATOM 821 N N . PRO A 1 106 ? -20.875 12.816 0.787 1.00 86.94 106 PRO A N 1
ATOM 822 C CA . PRO A 1 106 ? -21.637 13.182 1.974 1.00 86.94 106 PRO A CA 1
ATOM 823 C C . PRO A 1 106 ? -21.305 14.597 2.440 1.00 86.94 106 PRO A C 1
ATOM 825 O O . PRO A 1 106 ? -20.149 15.012 2.408 1.00 86.94 106 PRO A O 1
ATOM 828 N N . ASN A 1 107 ? -22.312 15.317 2.928 1.00 89.25 107 ASN A N 1
ATOM 829 C CA . ASN A 1 107 ? -22.102 16.586 3.613 1.00 89.25 107 ASN A CA 1
ATOM 830 C C . ASN A 1 107 ? -21.933 16.327 5.117 1.00 89.25 107 ASN A C 1
ATOM 832 O O . ASN A 1 107 ? -22.906 16.348 5.869 1.00 89.25 107 ASN A O 1
ATOM 836 N N . LEU A 1 108 ? -20.707 16.011 5.534 1.00 89.44 108 LEU A N 1
ATOM 837 C CA . LEU A 1 108 ? -20.346 15.765 6.934 1.00 89.44 108 LEU A CA 1
ATOM 838 C C . LEU A 1 108 ? -19.378 16.838 7.426 1.00 89.44 108 LEU A C 1
ATOM 840 O O . LEU A 1 108 ? -18.642 17.434 6.645 1.00 89.44 108 LEU A O 1
ATOM 844 N N . SER A 1 109 ? -19.304 17.004 8.746 1.00 90.81 109 SER A N 1
ATOM 845 C CA . SER A 1 109 ? -18.301 17.862 9.400 1.00 90.81 109 SER A CA 1
ATOM 846 C C . SER A 1 109 ? -16.867 17.295 9.352 1.00 90.81 109 SER A C 1
ATOM 848 O O . SER A 1 109 ? -15.932 17.903 9.872 1.00 90.81 109 SER A O 1
ATOM 850 N N . TYR A 1 110 ? -16.686 16.130 8.726 1.00 93.62 110 TYR A N 1
ATOM 851 C CA . TYR A 1 110 ? -15.417 15.422 8.596 1.00 93.62 110 TYR A CA 1
ATOM 852 C C . TYR A 1 110 ? -14.708 15.728 7.277 1.00 93.62 110 TYR A C 1
ATOM 854 O O . TYR A 1 110 ? -15.324 16.070 6.269 1.00 93.62 110 TYR A O 1
ATOM 862 N N . THR A 1 111 ? -13.396 15.500 7.249 1.00 94.38 111 THR A N 1
ATOM 863 C CA . THR A 1 111 ? -12.629 15.595 6.006 1.00 94.38 111 THR A CA 1
ATOM 864 C C . THR A 1 111 ? -12.927 14.395 5.117 1.00 94.38 111 THR A C 1
ATOM 866 O O . THR A 1 111 ? -12.664 13.255 5.507 1.00 94.38 111 THR A O 1
ATOM 869 N N . ILE A 1 112 ? -13.407 14.655 3.902 1.00 94.62 112 ILE A N 1
ATOM 870 C CA . ILE A 1 112 ? -13.732 13.623 2.917 1.00 94.62 112 ILE A CA 1
ATOM 871 C C . ILE A 1 112 ? -12.801 13.748 1.714 1.00 94.62 112 ILE A C 1
ATOM 873 O O . ILE A 1 112 ? -12.617 14.836 1.173 1.00 94.62 112 ILE A O 1
ATOM 877 N N . ASP A 1 113 ? -12.220 12.633 1.285 1.00 93.81 113 ASP A N 1
ATOM 878 C CA . ASP A 1 113 ? -11.446 12.551 0.046 1.00 93.81 113 ASP A CA 1
ATOM 879 C C . ASP A 1 113 ? -11.797 11.294 -0.754 1.00 93.81 113 ASP A C 1
ATOM 881 O O . ASP A 1 113 ? -12.475 10.393 -0.263 1.00 93.81 113 ASP A O 1
ATOM 885 N N . HIS A 1 114 ? -11.370 11.255 -2.013 1.00 90.94 114 HIS A N 1
ATOM 886 C CA . HIS A 1 114 ? -11.616 10.133 -2.922 1.00 90.94 114 HIS A CA 1
ATOM 887 C C . HIS A 1 114 ? -10.333 9.611 -3.576 1.00 90.94 114 HIS A C 1
ATOM 889 O O . HIS A 1 114 ? -10.405 8.665 -4.349 1.00 90.94 114 HIS A O 1
ATOM 895 N N . ASP A 1 115 ? -9.172 10.184 -3.248 1.00 90.06 115 ASP A N 1
ATOM 896 C CA . ASP A 1 115 ? -7.878 9.793 -3.818 1.00 90.06 115 ASP A CA 1
ATOM 897 C C . ASP A 1 115 ? -7.168 8.731 -2.973 1.00 90.06 115 ASP A C 1
ATOM 899 O O . ASP A 1 115 ? -6.316 7.994 -3.470 1.00 90.06 115 ASP A O 1
ATOM 903 N N . PHE A 1 116 ? -7.529 8.621 -1.686 1.00 93.88 116 PHE A N 1
ATOM 904 C CA . PHE A 1 116 ? -6.986 7.625 -0.760 1.00 93.88 116 PHE A CA 1
ATOM 905 C C . PHE A 1 116 ? -5.462 7.719 -0.559 1.00 93.88 116 PHE A C 1
ATOM 907 O O . PHE A 1 116 ? -4.817 6.720 -0.248 1.00 93.88 116 PHE A O 1
ATOM 914 N N . LEU A 1 117 ? -4.875 8.916 -0.682 1.00 93.88 117 LEU A N 1
ATOM 915 C CA . LEU A 1 117 ? -3.442 9.141 -0.442 1.00 93.88 117 LEU A CA 1
ATOM 916 C C . LEU A 1 117 ? -3.055 8.847 1.018 1.00 93.88 117 LEU A C 1
ATOM 918 O O . LEU A 1 117 ? -3.771 9.237 1.946 1.00 93.88 117 LEU A O 1
ATOM 922 N N . GLY A 1 118 ? -1.918 8.188 1.228 1.00 95.62 118 GLY A N 1
ATOM 923 C CA . GLY A 1 118 ? -1.455 7.686 2.522 1.00 95.62 118 GLY A CA 1
ATOM 924 C C . GLY A 1 118 ? -2.081 6.345 2.918 1.00 95.62 118 GLY A C 1
ATOM 925 O O . GLY A 1 118 ? -2.734 5.670 2.122 1.00 95.62 118 GLY A O 1
ATOM 926 N N . VAL A 1 119 ? -1.873 5.943 4.173 1.00 97.25 119 VAL A N 1
ATOM 927 C CA . VAL A 1 119 ? -2.456 4.711 4.726 1.00 97.25 119 VAL A CA 1
ATOM 928 C C . VAL A 1 119 ? -3.962 4.877 4.951 1.00 97.25 119 VAL A C 1
ATOM 930 O O . VAL A 1 119 ? -4.407 5.821 5.603 1.00 97.25 119 VAL A O 1
ATOM 933 N N . THR A 1 120 ? -4.737 3.921 4.447 1.00 96.88 120 THR A N 1
ATOM 934 C CA . THR A 1 120 ? -6.175 3.777 4.688 1.00 96.88 120 THR A CA 1
ATOM 935 C C . THR A 1 120 ? -6.439 2.412 5.325 1.00 96.88 120 THR A C 1
ATOM 937 O O . THR A 1 120 ? -6.288 1.395 4.643 1.00 96.88 120 THR A O 1
ATOM 940 N N . PRO A 1 121 ? -6.833 2.346 6.606 1.00 96.31 121 PRO A N 1
ATOM 941 C CA . PRO A 1 121 ? -7.290 1.104 7.202 1.00 96.31 121 PRO A CA 1
ATOM 942 C C . PRO A 1 121 ? -8.670 0.731 6.650 1.00 96.31 121 PRO A C 1
ATOM 944 O O . PRO A 1 121 ? -9.588 1.548 6.628 1.00 96.31 121 PRO A O 1
ATOM 947 N N . LEU A 1 122 ? -8.801 -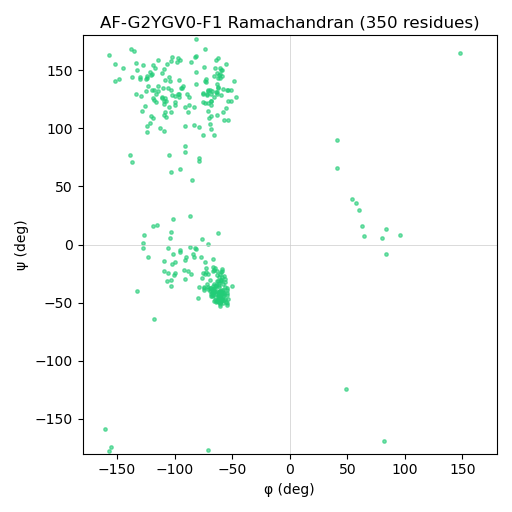0.507 6.177 1.00 94.44 122 LEU A N 1
ATOM 948 C CA . LEU A 1 122 ? -10.042 -1.046 5.609 1.00 94.44 122 LEU A CA 1
ATOM 949 C C . LEU A 1 122 ? -10.764 -1.968 6.585 1.00 94.44 122 LEU A C 1
ATOM 951 O O . LEU A 1 122 ? -11.991 -2.040 6.564 1.00 94.44 122 LEU A O 1
ATOM 955 N N . PHE A 1 123 ? -9.989 -2.643 7.430 1.00 94.12 123 PHE A N 1
ATOM 956 C CA . PHE A 1 123 ? -10.463 -3.550 8.460 1.00 94.12 123 PHE A CA 1
ATOM 957 C C . PHE A 1 123 ? -9.461 -3.587 9.613 1.00 94.12 123 PHE A C 1
ATOM 959 O O . PHE A 1 123 ? -8.245 -3.587 9.396 1.00 94.12 123 PHE A O 1
ATOM 966 N N . GLU A 1 124 ? -9.977 -3.633 10.834 1.00 91.44 124 GLU A N 1
ATOM 967 C CA . GLU A 1 124 ? -9.203 -3.873 12.043 1.00 91.44 124 GLU A CA 1
ATOM 968 C C . GLU A 1 124 ? -9.811 -5.082 12.742 1.00 91.44 124 GLU A C 1
ATOM 970 O O . GLU A 1 124 ? -10.870 -4.974 13.350 1.00 91.44 124 GLU A O 1
ATOM 975 N N . GLY A 1 125 ? -9.161 -6.236 12.585 1.00 89.62 125 GLY A N 1
ATOM 976 C CA . GLY A 1 125 ? -9.530 -7.440 13.313 1.00 89.62 125 GLY A CA 1
ATOM 977 C C . GLY A 1 125 ? -9.368 -7.280 14.821 1.00 89.62 125 GLY A C 1
ATOM 978 O O . GLY A 1 125 ? -8.614 -6.417 15.284 1.00 89.62 125 GLY A O 1
ATOM 979 N N . ASP A 1 126 ? -10.039 -8.144 15.577 1.00 87.94 126 ASP A N 1
ATOM 980 C CA . ASP A 1 126 ? -9.875 -8.216 17.027 1.00 87.94 126 ASP A CA 1
ATOM 981 C C . ASP A 1 126 ? -8.452 -8.683 17.358 1.00 87.94 126 ASP A C 1
ATOM 983 O O . ASP A 1 126 ? -7.980 -9.687 16.823 1.00 87.94 126 ASP A O 1
ATOM 987 N N . GLU A 1 127 ? -7.761 -7.906 18.200 1.00 89.81 127 GLU A N 1
ATOM 988 C CA . GLU A 1 127 ? -6.359 -8.111 18.598 1.00 89.81 127 GLU A CA 1
ATOM 989 C C . GLU A 1 127 ? -5.445 -8.530 17.430 1.00 89.81 127 GLU A C 1
ATOM 991 O O . GLU A 1 127 ? -4.916 -9.644 17.403 1.00 89.81 127 GLU A O 1
ATOM 996 N N . PRO A 1 128 ? -5.227 -7.644 16.438 1.00 94.06 128 PRO A N 1
ATOM 997 C CA . PRO A 1 128 ? -4.609 -8.071 15.201 1.00 94.06 128 PRO A CA 1
ATOM 998 C C . PRO A 1 128 ? -3.175 -8.545 15.438 1.00 94.06 128 PRO A C 1
ATOM 1000 O O . PRO A 1 128 ? -2.374 -7.835 16.060 1.00 94.06 128 PRO A O 1
ATOM 1003 N N . PHE A 1 129 ? -2.827 -9.713 14.899 1.00 95.12 129 PHE A N 1
ATOM 1004 C CA . PHE A 1 129 ? -1.473 -10.269 15.014 1.00 95.12 129 PHE A CA 1
ATOM 1005 C C . PHE A 1 129 ? -0.561 -9.857 13.849 1.00 95.12 129 PHE A C 1
ATOM 1007 O O . PHE A 1 129 ? 0.655 -10.013 13.932 1.00 95.12 129 PHE A O 1
ATOM 1014 N N . VAL A 1 130 ? -1.129 -9.314 12.767 1.00 97.00 130 VAL A N 1
ATOM 1015 C CA . VAL A 1 130 ? -0.410 -8.902 11.554 1.00 97.00 130 VAL A CA 1
ATOM 1016 C C . VAL A 1 130 ? -1.085 -7.695 10.897 1.00 97.00 130 VAL A C 1
ATOM 1018 O O . VAL A 1 130 ? -2.313 -7.597 10.879 1.00 97.00 130 VAL A O 1
ATOM 1021 N N . ASP A 1 131 ? -0.280 -6.780 10.359 1.00 98.06 131 ASP A N 1
ATOM 1022 C CA . ASP A 1 131 ? -0.732 -5.714 9.462 1.00 98.06 131 ASP A CA 1
ATOM 1023 C C . ASP A 1 131 ? -0.439 -6.146 8.006 1.00 98.06 131 ASP A C 1
ATOM 1025 O O . ASP A 1 131 ? 0.713 -6.393 7.638 1.00 98.06 131 ASP A O 1
ATOM 1029 N N . ILE A 1 132 ? -1.473 -6.243 7.165 1.00 98.50 132 ILE A N 1
ATOM 1030 C CA . ILE A 1 132 ? -1.361 -6.572 5.735 1.00 98.50 132 ILE A CA 1
ATOM 1031 C C . ILE A 1 132 ? -1.538 -5.287 4.926 1.00 98.50 132 ILE A C 1
ATOM 1033 O O . ILE A 1 132 ? -2.615 -4.691 4.928 1.00 98.50 132 ILE A O 1
ATOM 1037 N N . VAL A 1 133 ? -0.484 -4.858 4.233 1.00 98.56 133 VAL A N 1
ATOM 1038 C CA . VAL A 1 133 ? -0.436 -3.591 3.496 1.00 98.56 133 VAL A CA 1
ATOM 1039 C C . VAL A 1 133 ? -0.463 -3.847 1.993 1.00 98.56 133 VAL A C 1
ATOM 1041 O O . VAL A 1 133 ? 0.489 -4.378 1.417 1.00 98.56 133 VAL A O 1
ATOM 1044 N N . PHE A 1 134 ? -1.545 -3.418 1.352 1.00 98.19 134 PHE A N 1
ATOM 1045 C CA . PHE A 1 134 ? -1.731 -3.451 -0.092 1.00 98.19 134 PHE A CA 1
ATOM 1046 C C . PHE A 1 134 ? -1.164 -2.182 -0.732 1.00 98.19 134 PHE A C 1
ATOM 1048 O O . PHE A 1 134 ? -1.605 -1.070 -0.426 1.00 98.19 134 PHE A O 1
ATOM 1055 N N . VAL A 1 135 ? -0.192 -2.351 -1.629 1.00 97.69 135 VAL A N 1
ATOM 1056 C CA . VAL A 1 135 ? 0.525 -1.259 -2.302 1.00 97.69 135 VAL A CA 1
ATOM 1057 C C . VAL A 1 135 ? 0.284 -1.361 -3.816 1.00 97.69 135 VAL A C 1
ATOM 1059 O O . VAL A 1 135 ? 0.794 -2.289 -4.453 1.00 97.69 135 VAL A O 1
ATOM 1062 N N . PRO A 1 136 ? -0.505 -0.451 -4.416 1.00 94.38 136 PRO A N 1
ATOM 1063 C CA . PRO A 1 136 ? -0.861 -0.505 -5.829 1.00 94.38 136 PRO A CA 1
ATOM 1064 C C . PRO A 1 136 ? 0.319 -0.116 -6.735 1.00 94.38 136 PRO A C 1
ATOM 1066 O O . PRO A 1 136 ? 1.334 0.428 -6.292 1.00 94.38 136 PRO A O 1
ATOM 1069 N N . GLY A 1 137 ? 0.157 -0.381 -8.031 1.00 89.94 137 GLY A N 1
ATOM 1070 C CA . GLY A 1 137 ? 1.103 0.043 -9.064 1.00 89.94 137 GLY A CA 1
ATOM 1071 C C . GLY A 1 137 ? 0.905 1.497 -9.495 1.00 89.94 137 GLY A C 1
ATOM 1072 O O . GLY A 1 137 ? -0.034 2.171 -9.075 1.00 89.94 137 GLY A O 1
ATOM 1073 N N . LEU A 1 138 ? 1.775 1.958 -10.392 1.00 84.88 138 LEU A N 1
ATOM 1074 C CA . LEU A 1 138 ? 1.671 3.280 -11.007 1.00 84.88 138 LEU A CA 1
ATOM 1075 C C . LEU A 1 138 ? 0.338 3.442 -11.766 1.00 84.88 138 LEU A C 1
ATOM 1077 O O . LEU A 1 138 ? -0.220 2.466 -12.272 1.00 84.88 138 LEU A O 1
ATOM 1081 N N . GLY A 1 139 ? -0.188 4.666 -11.846 1.00 77.19 139 GLY A N 1
ATOM 1082 C CA . GLY A 1 139 ? -1.449 4.967 -12.537 1.00 77.19 139 GLY A CA 1
ATOM 1083 C C . GLY A 1 139 ? -2.697 4.297 -11.952 1.00 77.19 139 GLY A C 1
ATOM 1084 O O . GLY A 1 139 ? -3.707 4.207 -12.649 1.00 77.19 139 GLY A O 1
ATOM 1085 N N . SER A 1 140 ? -2.637 3.771 -10.724 1.00 83.19 140 SER A N 1
ATOM 1086 C CA . SER A 1 140 ? -3.687 2.916 -10.166 1.00 83.19 140 SER A CA 1
ATOM 1087 C C . SER A 1 140 ? -4.309 3.513 -8.902 1.00 83.19 140 SER A C 1
ATOM 1089 O O . SER A 1 140 ? -3.616 3.901 -7.969 1.00 83.19 140 SER A O 1
ATOM 1091 N N . HIS A 1 141 ? -5.642 3.527 -8.832 1.00 88.19 141 HIS A N 1
ATOM 1092 C CA . HIS A 1 141 ? -6.356 3.983 -7.639 1.00 88.19 141 HIS A CA 1
ATOM 1093 C C . HIS A 1 141 ? -6.199 2.960 -6.492 1.00 88.19 141 HIS A C 1
ATOM 1095 O O . HIS A 1 141 ? -6.482 1.779 -6.720 1.00 88.19 141 HIS A O 1
ATOM 1101 N N . PRO A 1 142 ? -5.873 3.359 -5.246 1.00 90.25 142 PRO A N 1
ATOM 1102 C CA . PRO A 1 142 ? -5.563 2.423 -4.155 1.00 90.25 142 PRO A CA 1
ATOM 1103 C C . PRO A 1 142 ? -6.683 1.432 -3.833 1.00 90.25 142 PRO A C 1
ATOM 1105 O O . PRO A 1 142 ? -6.435 0.240 -3.731 1.00 90.25 142 PRO A O 1
ATOM 1108 N N . ILE A 1 143 ? -7.932 1.899 -3.760 1.00 90.31 143 ILE A N 1
ATOM 1109 C CA . ILE A 1 143 ? -9.102 1.018 -3.601 1.00 90.31 143 ILE A CA 1
ATOM 1110 C C . ILE A 1 143 ? -9.539 0.376 -4.926 1.00 90.31 143 ILE A C 1
ATOM 1112 O O . ILE A 1 143 ? -9.783 -0.826 -4.992 1.00 90.31 143 ILE A O 1
ATOM 1116 N N . GLY A 1 144 ? -9.617 1.166 -6.003 1.00 87.06 144 GLY A N 1
ATOM 1117 C CA . GLY A 1 144 ? -10.064 0.702 -7.318 1.00 87.06 144 GLY A CA 1
ATOM 1118 C C . GLY A 1 144 ? -9.230 -0.438 -7.909 1.00 87.06 144 GLY A C 1
ATOM 1119 O O . GLY A 1 144 ? -9.781 -1.255 -8.640 1.00 87.06 144 GLY A O 1
ATOM 1120 N N . SER A 1 145 ? -7.945 -0.540 -7.553 1.00 87.00 145 SER A N 1
ATOM 1121 C CA . SER A 1 145 ? -7.050 -1.634 -7.973 1.00 87.00 145 SER A CA 1
ATOM 1122 C C . SER A 1 145 ? -7.527 -3.013 -7.516 1.00 87.00 145 SER A C 1
ATOM 1124 O O . SER A 1 145 ? -7.213 -4.016 -8.150 1.00 87.00 145 SER A O 1
ATOM 1126 N N . PHE A 1 146 ? -8.305 -3.061 -6.435 1.00 88.75 146 PHE A N 1
ATOM 1127 C CA . PHE A 1 146 ? -8.798 -4.290 -5.813 1.00 88.75 146 PHE A CA 1
ATOM 1128 C C . PHE A 1 146 ? -10.327 -4.403 -5.898 1.00 88.75 146 PHE A C 1
ATOM 1130 O O . PHE A 1 146 ? -10.946 -5.183 -5.175 1.00 88.75 146 PHE A O 1
ATOM 1137 N N . LYS A 1 147 ? -10.954 -3.610 -6.773 1.00 86.75 147 LYS A N 1
ATOM 1138 C CA . LYS A 1 147 ? -12.401 -3.603 -6.990 1.00 86.75 147 LYS A CA 1
ATOM 1139 C C . LYS A 1 147 ? -12.779 -4.520 -8.156 1.00 86.75 147 LYS A C 1
ATOM 1141 O O . LYS A 1 147 ? -12.162 -4.467 -9.218 1.00 86.75 147 LYS A O 1
ATOM 1146 N N . ALA A 1 148 ? -13.815 -5.339 -7.982 1.00 81.75 148 ALA A N 1
ATOM 1147 C CA . ALA A 1 148 ? -14.381 -6.156 -9.049 1.00 81.75 148 ALA A CA 1
ATOM 1148 C C . ALA A 1 148 ? -14.916 -5.285 -10.186 1.00 81.75 148 ALA A C 1
ATOM 1150 O O . ALA A 1 148 ? -15.473 -4.199 -9.988 1.00 81.75 148 ALA A O 1
ATOM 1151 N N . LYS A 1 149 ? -14.789 -5.789 -11.413 1.00 71.75 149 LYS A N 1
ATOM 1152 C CA . LYS A 1 149 ? -15.318 -5.095 -12.584 1.00 71.75 149 LYS A CA 1
ATOM 1153 C C . LYS A 1 149 ? -16.853 -5.088 -12.516 1.00 71.75 149 LYS A C 1
ATOM 1155 O O . LYS A 1 149 ? -17.469 -6.121 -12.286 1.00 71.75 149 LYS A O 1
ATOM 1160 N N . HIS A 1 150 ? -17.470 -3.926 -12.742 1.00 65.62 150 HIS A N 1
ATOM 1161 C CA . HIS A 1 150 ? -18.933 -3.726 -12.792 1.00 65.62 150 HIS A CA 1
ATOM 1162 C C . HIS A 1 150 ? -19.718 -3.976 -11.490 1.00 65.62 150 HIS A C 1
ATOM 1164 O O . HIS A 1 150 ? -20.943 -3.913 -11.517 1.00 65.62 150 HIS A O 1
ATOM 1170 N N . LYS A 1 151 ? -19.046 -4.206 -10.357 1.00 68.94 151 LYS A N 1
ATOM 1171 C CA . LYS A 1 151 ? -19.679 -4.319 -9.036 1.00 68.94 151 LYS A CA 1
ATOM 1172 C C . LYS A 1 151 ? -19.011 -3.376 -8.052 1.00 68.94 151 LYS A C 1
ATOM 1174 O O . LYS A 1 151 ? -17.838 -3.037 -8.204 1.00 68.94 151 LYS A O 1
ATOM 1179 N N . ASP A 1 152 ? -19.745 -2.967 -7.028 1.00 75.06 152 ASP A N 1
ATOM 1180 C CA . ASP A 1 152 ? -19.180 -2.237 -5.902 1.00 75.06 152 ASP A CA 1
ATOM 1181 C C . ASP A 1 152 ? -18.595 -3.163 -4.831 1.00 75.06 152 ASP A C 1
ATOM 1183 O O . ASP A 1 152 ? -18.969 -3.140 -3.668 1.00 75.06 152 ASP A O 1
ATOM 1187 N N . TYR A 1 153 ? -17.681 -4.024 -5.259 1.00 82.88 153 TYR A N 1
ATOM 1188 C CA . TYR A 1 153 ? -17.109 -5.052 -4.404 1.00 82.88 153 TYR A CA 1
ATOM 1189 C C . TYR A 1 153 ? -15.591 -4.937 -4.426 1.00 82.88 153 TYR A C 1
ATOM 1191 O O . TYR A 1 153 ? -14.976 -5.040 -5.489 1.00 82.88 153 TYR A O 1
ATOM 1199 N N . VAL A 1 154 ? -14.995 -4.683 -3.269 1.00 88.12 154 VAL A N 1
ATOM 1200 C CA . VAL A 1 154 ? -13.557 -4.517 -3.050 1.00 88.12 154 VAL A CA 1
ATOM 1201 C C . VAL A 1 154 ? -13.098 -5.699 -2.213 1.00 88.12 154 VAL A C 1
ATOM 1203 O O . VAL A 1 154 ? -13.284 -5.708 -1.003 1.00 88.12 154 VAL A O 1
ATOM 1206 N N . TRP A 1 155 ? -12.494 -6.711 -2.829 1.00 89.25 155 TRP A N 1
ATOM 1207 C CA . TRP A 1 155 ? -12.287 -8.006 -2.165 1.00 89.25 155 TRP A CA 1
ATOM 1208 C C . TRP A 1 155 ? -11.382 -7.927 -0.921 1.00 89.25 155 TRP A C 1
ATOM 1210 O O . TRP A 1 155 ? -11.613 -8.649 0.047 1.00 89.25 155 TRP A O 1
ATOM 1220 N N . ILE A 1 156 ? -10.412 -6.999 -0.898 1.00 92.25 156 ILE A N 1
ATOM 1221 C CA . ILE A 1 156 ? -9.551 -6.747 0.276 1.00 92.25 156 ILE A CA 1
ATOM 1222 C C . ILE A 1 156 ? -10.317 -6.160 1.470 1.00 92.25 156 ILE A C 1
ATOM 1224 O O . ILE A 1 156 ? -9.838 -6.220 2.594 1.00 92.25 156 ILE A O 1
ATOM 1228 N N . ARG A 1 157 ? -11.497 -5.581 1.232 1.00 90.69 157 ARG A N 1
ATOM 1229 C CA . ARG A 1 157 ? -12.389 -5.018 2.251 1.00 90.69 157 ARG A CA 1
ATOM 1230 C C . ARG A 1 157 ? -13.575 -5.938 2.538 1.00 90.69 157 ARG A C 1
ATOM 1232 O O . ARG A 1 157 ? -14.015 -6.004 3.673 1.00 90.69 157 ARG A O 1
ATOM 1239 N N . ASP A 1 158 ? -14.092 -6.622 1.522 1.00 87.00 158 ASP A N 1
ATOM 1240 C CA . ASP A 1 158 ? -15.393 -7.298 1.587 1.00 87.00 158 ASP A CA 1
ATOM 1241 C C . ASP A 1 158 ? -15.294 -8.817 1.794 1.00 87.00 158 ASP A C 1
ATOM 1243 O O . ASP A 1 158 ? -16.288 -9.436 2.159 1.00 87.00 158 ASP A O 1
ATOM 1247 N N . SER A 1 159 ? -14.126 -9.435 1.568 1.00 89.75 159 SER A N 1
ATOM 1248 C CA . SER A 1 159 ? -13.943 -10.886 1.763 1.00 89.75 159 SER A CA 1
ATOM 1249 C C . SER A 1 159 ? -12.700 -11.257 2.550 1.00 89.75 159 SER A C 1
ATOM 1251 O O . SER A 1 159 ? -12.789 -12.098 3.438 1.00 89.75 159 SER A O 1
ATOM 1253 N N . LEU A 1 160 ? -11.571 -10.583 2.317 1.00 92.25 160 LEU A N 1
ATOM 1254 C CA . LEU A 1 160 ? -10.346 -10.872 3.063 1.00 92.25 160 LEU A CA 1
ATOM 1255 C C . LEU A 1 160 ? -10.506 -10.767 4.599 1.00 92.25 160 LEU A C 1
ATOM 1257 O O . LEU A 1 160 ? -9.929 -11.608 5.288 1.00 92.25 160 LEU A O 1
ATOM 1261 N N . PRO A 1 161 ? -11.298 -9.827 5.167 1.00 92.19 161 PRO A N 1
ATOM 1262 C CA . PRO A 1 161 ? -11.579 -9.826 6.605 1.00 92.19 161 PRO A CA 1
ATOM 1263 C C . PRO A 1 161 ? -12.254 -11.095 7.129 1.00 92.19 161 PRO A C 1
ATOM 1265 O O . PRO A 1 161 ? -12.041 -11.465 8.276 1.00 92.19 161 PRO A O 1
ATOM 1268 N N . THR A 1 162 ? -13.079 -11.760 6.319 1.00 90.88 162 THR A N 1
ATOM 1269 C CA . THR A 1 162 ? -13.734 -13.014 6.714 1.00 90.88 162 THR A CA 1
ATOM 1270 C C . THR A 1 162 ? -12.744 -14.174 6.696 1.00 90.88 162 THR A C 1
ATOM 1272 O O . THR A 1 162 ? -12.792 -15.029 7.575 1.00 90.88 162 THR A O 1
ATOM 1275 N N . ASP A 1 163 ? -11.815 -14.173 5.738 1.00 91.12 163 ASP A N 1
ATOM 1276 C CA . ASP A 1 163 ? -10.809 -15.229 5.608 1.00 91.12 163 ASP A CA 1
ATOM 1277 C C . ASP A 1 163 ? -9.683 -15.104 6.663 1.00 91.12 163 ASP A C 1
ATOM 1279 O O . ASP A 1 163 ? -9.079 -16.105 7.063 1.00 91.12 163 ASP A O 1
ATOM 1283 N N . ILE A 1 164 ? -9.386 -13.874 7.119 1.00 91.69 164 ILE A N 1
ATOM 1284 C CA . ILE A 1 164 ? -8.359 -13.559 8.130 1.00 91.69 164 ILE A CA 1
ATOM 1285 C C . ILE A 1 164 ? -8.885 -12.514 9.134 1.00 91.69 164 ILE A C 1
ATOM 1287 O O . ILE A 1 164 ? -8.439 -11.363 9.171 1.00 91.69 164 ILE A O 1
ATOM 1291 N N . SER A 1 165 ? -9.816 -12.923 9.994 1.00 92.81 165 SER A N 1
ATOM 1292 C CA . SER A 1 165 ? -10.517 -12.030 10.934 1.00 92.81 165 SER A CA 1
ATOM 1293 C C . SER A 1 165 ? -9.637 -11.378 12.002 1.00 92.81 165 SER A C 1
ATOM 1295 O O . SER A 1 165 ? -10.020 -10.351 12.550 1.00 92.81 165 SER A O 1
ATOM 1297 N N . SER A 1 166 ? -8.455 -11.931 12.284 1.00 93.25 166 SER A N 1
ATOM 1298 C CA . SER A 1 166 ? -7.489 -11.395 13.260 1.00 93.25 166 SER A CA 1
ATOM 1299 C C . SER A 1 166 ? -6.323 -10.640 12.602 1.00 93.25 166 SER A C 1
ATOM 1301 O O . SER A 1 166 ? -5.243 -10.513 13.182 1.00 93.25 166 SER A O 1
ATOM 1303 N N . ALA A 1 167 ? -6.500 -10.151 11.370 1.00 95.94 167 ALA A N 1
ATOM 1304 C CA . ALA A 1 167 ? -5.545 -9.268 10.703 1.00 95.94 167 ALA A CA 1
ATOM 1305 C C . ALA A 1 167 ? -6.057 -7.825 10.642 1.00 95.94 167 ALA A C 1
ATOM 1307 O O . ALA A 1 167 ? -7.260 -7.559 10.627 1.00 95.94 167 ALA A O 1
ATOM 1308 N N . ARG A 1 168 ? -5.131 -6.870 10.545 1.00 97.31 168 ARG A N 1
ATOM 1309 C CA . ARG A 1 168 ? -5.454 -5.511 10.108 1.00 97.31 168 ARG A CA 1
ATOM 1310 C C . ARG A 1 168 ? -5.149 -5.391 8.623 1.00 97.31 168 ARG A C 1
ATOM 1312 O O . ARG A 1 168 ? -4.042 -5.711 8.194 1.00 97.31 168 ARG A O 1
ATOM 1319 N N . ILE A 1 169 ? -6.107 -4.895 7.847 1.00 97.69 169 ILE A N 1
ATOM 1320 C CA . ILE A 1 169 ? -5.957 -4.730 6.398 1.00 97.69 169 ILE A CA 1
ATOM 1321 C C . ILE A 1 169 ? -5.843 -3.247 6.072 1.00 97.69 169 ILE A C 1
ATOM 1323 O O . ILE A 1 169 ? -6.716 -2.445 6.416 1.00 97.69 169 ILE A O 1
ATOM 1327 N N . LEU A 1 170 ? -4.753 -2.891 5.400 1.00 97.94 170 LEU A N 1
ATOM 1328 C CA . LEU A 1 170 ? -4.376 -1.528 5.058 1.00 97.94 170 LEU A CA 1
ATOM 1329 C C . LEU A 1 170 ? -4.206 -1.411 3.542 1.00 97.94 170 LEU A C 1
ATOM 1331 O O . LEU A 1 170 ? -3.556 -2.247 2.921 1.00 97.94 170 LEU A O 1
ATOM 1335 N N . ALA A 1 171 ? -4.727 -0.343 2.948 1.00 97.31 171 ALA A N 1
ATOM 1336 C CA . ALA A 1 171 ? -4.345 0.093 1.609 1.00 97.31 171 ALA A CA 1
ATOM 1337 C C . ALA A 1 171 ? -3.431 1.315 1.720 1.00 97.31 171 ALA A C 1
ATOM 1339 O O . ALA A 1 171 ? -3.668 2.192 2.552 1.00 97.31 171 ALA A O 1
ATOM 1340 N N . TYR A 1 172 ? -2.404 1.396 0.882 1.00 97.62 172 TYR A N 1
ATOM 1341 C CA . TYR A 1 172 ? -1.565 2.585 0.778 1.00 97.62 172 TYR A CA 1
ATOM 1342 C C . TYR A 1 172 ? -1.786 3.277 -0.563 1.00 97.62 172 TYR A C 1
ATOM 1344 O O . TYR A 1 172 ? -1.650 2.656 -1.616 1.00 97.62 172 TYR A O 1
ATOM 1352 N N . GLY A 1 173 ? -2.107 4.568 -0.523 1.00 94.94 173 GLY A N 1
ATOM 1353 C CA . GLY A 1 173 ? -2.121 5.422 -1.700 1.00 94.94 173 GLY A CA 1
ATOM 1354 C C . GLY A 1 173 ? -0.931 6.360 -1.757 1.00 94.94 173 GLY A C 1
ATOM 1355 O O . GLY A 1 173 ? -0.482 6.894 -0.748 1.00 94.94 173 GLY A O 1
ATOM 1356 N N . TYR A 1 174 ? -0.457 6.601 -2.965 1.00 91.38 174 TYR A N 1
ATOM 1357 C CA . TYR A 1 174 ? 0.526 7.624 -3.286 1.00 91.38 174 TYR A CA 1
ATOM 1358 C C . TYR A 1 174 ? 0.088 8.309 -4.573 1.00 91.38 174 TYR A C 1
ATOM 1360 O O . TYR A 1 174 ? -0.844 7.840 -5.233 1.00 91.38 174 TYR A O 1
ATOM 1368 N N . ASP A 1 175 ? 0.717 9.433 -4.905 1.00 82.31 175 ASP A N 1
ATOM 1369 C CA . ASP A 1 175 ? 0.431 10.073 -6.178 1.00 82.31 175 ASP A CA 1
ATOM 1370 C C . ASP A 1 175 ? 0.848 9.127 -7.310 1.00 82.31 175 ASP A C 1
ATOM 1372 O O . ASP A 1 175 ? 2.018 8.795 -7.496 1.00 82.31 175 ASP A O 1
ATOM 1376 N N . THR A 1 176 ? -0.160 8.621 -8.010 1.00 68.19 176 THR A N 1
ATOM 1377 C CA . THR A 1 176 ? -0.008 7.694 -9.128 1.00 68.19 176 THR A CA 1
ATOM 1378 C C . THR A 1 176 ? -0.227 8.397 -10.466 1.00 68.19 176 THR A C 1
ATOM 1380 O O . THR A 1 176 ? -0.249 7.725 -11.502 1.00 68.19 176 THR A O 1
ATOM 1383 N N . SER A 1 177 ? -0.402 9.724 -10.468 1.00 67.06 177 SER A N 1
ATOM 1384 C CA . SER A 1 177 ? -0.753 10.497 -11.653 1.00 67.06 177 SER A CA 1
ATOM 1385 C C . SER A 1 177 ? 0.390 10.520 -12.667 1.00 67.06 177 SER A C 1
ATOM 1387 O O . SER A 1 177 ? 1.320 11.316 -12.607 1.00 67.06 177 SER A O 1
ATOM 1389 N N . ILE A 1 178 ? 0.277 9.667 -13.683 1.00 65.31 178 ILE A N 1
ATOM 1390 C CA . ILE A 1 178 ? 1.121 9.743 -14.885 1.00 65.31 178 ILE A CA 1
ATOM 1391 C C . ILE A 1 178 ? 0.736 10.921 -15.793 1.00 65.31 178 ILE A C 1
ATOM 1393 O O . ILE A 1 178 ? 1.482 11.273 -16.704 1.00 65.31 178 ILE A O 1
ATOM 1397 N N . LEU A 1 179 ? -0.445 11.512 -15.573 1.00 61.72 179 LEU A N 1
ATOM 1398 C CA . LEU A 1 179 ? -0.962 12.63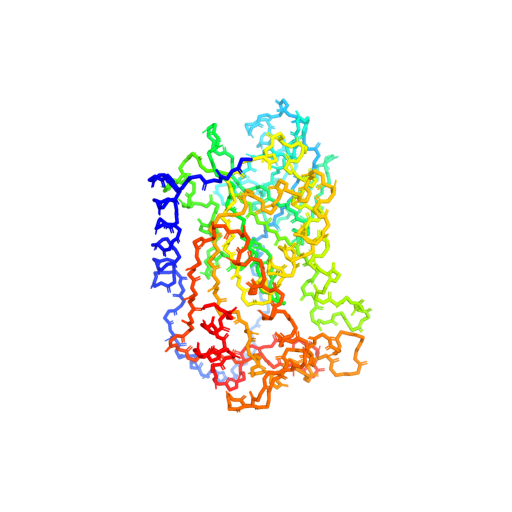0 -16.362 1.00 61.72 179 LEU A CA 1
ATOM 1399 C C . LEU A 1 179 ? -0.509 13.987 -15.821 1.00 61.72 179 LEU A C 1
ATOM 1401 O O . LEU A 1 179 ? -0.471 14.947 -16.592 1.00 61.72 179 LEU A O 1
ATOM 1405 N N . ASP A 1 180 ? -0.142 14.069 -14.539 1.00 70.75 180 ASP A N 1
ATOM 1406 C CA . ASP A 1 180 ? 0.453 15.279 -13.986 1.00 70.75 180 ASP A CA 1
ATOM 1407 C C . ASP A 1 180 ? 1.910 15.398 -14.444 1.00 70.75 180 ASP A C 1
ATOM 1409 O O . ASP A 1 180 ? 2.847 14.861 -13.854 1.00 70.75 180 ASP A O 1
ATOM 1413 N N . ARG A 1 181 ? 2.091 16.132 -15.540 1.00 68.62 181 ARG A N 1
ATOM 1414 C CA . ARG A 1 181 ? 3.400 16.417 -16.129 1.00 68.62 181 ARG A CA 1
ATOM 1415 C C . ARG A 1 181 ? 4.277 17.301 -15.244 1.00 68.62 181 ARG A C 1
ATOM 1417 O O . ARG A 1 181 ? 5.464 17.403 -15.533 1.00 68.62 181 ARG A O 1
ATOM 1424 N N . ASN A 1 182 ? 3.740 17.922 -14.196 1.00 66.44 182 ASN A N 1
ATOM 1425 C CA . ASN A 1 182 ? 4.508 18.759 -13.274 1.00 66.44 182 ASN A CA 1
ATOM 1426 C C . ASN A 1 182 ? 4.974 17.990 -12.026 1.00 66.44 182 ASN A C 1
ATOM 1428 O O . ASN A 1 182 ? 5.763 18.519 -11.241 1.00 66.44 182 ASN A O 1
ATOM 1432 N N . ALA A 1 183 ? 4.541 16.738 -11.848 1.00 66.75 183 ALA A N 1
ATOM 1433 C CA . ALA A 1 183 ? 4.969 15.906 -10.734 1.00 66.75 183 ALA A CA 1
ATOM 1434 C C . ALA A 1 183 ? 6.448 15.504 -10.891 1.00 66.75 183 ALA A C 1
ATOM 1436 O O . ALA A 1 183 ? 6.812 14.687 -11.736 1.00 66.75 183 ALA A O 1
ATOM 1437 N N . LYS A 1 184 ? 7.321 16.076 -10.054 1.00 70.56 184 LYS A N 1
ATOM 1438 C CA . LYS A 1 184 ? 8.757 15.752 -9.989 1.00 70.56 184 LYS A CA 1
ATOM 1439 C C . LYS A 1 184 ? 9.052 14.866 -8.778 1.00 70.56 184 LYS A C 1
ATOM 1441 O O . LYS A 1 184 ? 9.757 15.279 -7.860 1.00 70.56 184 LYS A O 1
ATOM 1446 N N . GLN A 1 185 ? 8.474 13.670 -8.743 1.00 78.69 185 GLN A N 1
ATOM 1447 C CA . GLN A 1 185 ? 8.733 12.702 -7.675 1.00 78.69 185 GLN A CA 1
ATOM 1448 C C . GLN A 1 185 ? 9.565 11.541 -8.208 1.00 78.69 185 GLN A C 1
ATOM 1450 O O . GLN A 1 185 ? 9.204 10.914 -9.203 1.00 78.69 185 GLN A O 1
ATOM 1455 N N . SER A 1 186 ? 10.689 11.256 -7.549 1.00 86.94 186 SER A N 1
ATOM 1456 C CA . SER A 1 186 ? 11.441 10.030 -7.810 1.00 86.94 186 SER A CA 1
ATOM 1457 C C . SER A 1 186 ? 10.833 8.854 -7.042 1.00 86.94 186 SER A C 1
ATOM 1459 O O . SER A 1 186 ? 10.144 9.024 -6.034 1.00 86.94 186 SER A O 1
ATOM 1461 N N . ILE A 1 187 ? 11.155 7.633 -7.465 1.00 89.38 187 ILE A N 1
ATOM 1462 C CA . ILE A 1 187 ? 10.782 6.405 -6.745 1.00 89.38 187 ILE A CA 1
ATOM 1463 C C . ILE A 1 187 ? 11.342 6.415 -5.314 1.00 89.38 187 ILE A C 1
ATOM 1465 O O . ILE A 1 187 ? 10.676 5.946 -4.394 1.00 89.38 187 ILE A O 1
ATOM 1469 N N . SER A 1 188 ? 12.526 7.001 -5.102 1.00 91.62 188 SER A N 1
ATOM 1470 C CA . SER A 1 188 ? 13.112 7.146 -3.764 1.00 91.62 188 SER A CA 1
ATOM 1471 C C . SER A 1 188 ? 12.302 8.106 -2.885 1.00 91.62 188 SER A C 1
ATOM 1473 O O . SER A 1 188 ? 12.098 7.832 -1.703 1.00 91.62 188 SER A O 1
ATOM 1475 N N . ASP A 1 189 ? 11.770 9.198 -3.443 1.00 92.25 189 ASP A N 1
ATOM 1476 C CA . ASP A 1 189 ? 10.917 10.133 -2.693 1.00 92.25 189 ASP A CA 1
ATOM 1477 C C . ASP A 1 189 ? 9.574 9.498 -2.325 1.00 92.25 189 ASP A C 1
ATOM 1479 O O . ASP A 1 189 ? 9.135 9.594 -1.176 1.00 92.25 189 ASP A O 1
ATOM 1483 N N . LEU A 1 190 ? 8.969 8.766 -3.266 1.00 93.69 190 LEU A N 1
ATOM 1484 C CA . LEU A 1 190 ? 7.768 7.969 -3.014 1.00 93.69 190 LEU A CA 1
ATOM 1485 C C . LEU A 1 190 ? 8.015 6.901 -1.935 1.00 93.69 190 LEU A C 1
ATOM 1487 O O . LEU A 1 190 ? 7.181 6.713 -1.051 1.00 93.69 190 LEU A O 1
ATOM 1491 N N . ALA A 1 191 ? 9.173 6.235 -1.956 1.00 96.25 191 ALA A N 1
ATOM 1492 C CA . ALA A 1 191 ? 9.537 5.228 -0.962 1.00 96.25 191 ALA A CA 1
ATOM 1493 C C . ALA A 1 191 ? 9.744 5.832 0.437 1.00 96.25 191 ALA A C 1
ATOM 1495 O O . ALA A 1 191 ? 9.297 5.246 1.426 1.00 96.25 191 ALA A O 1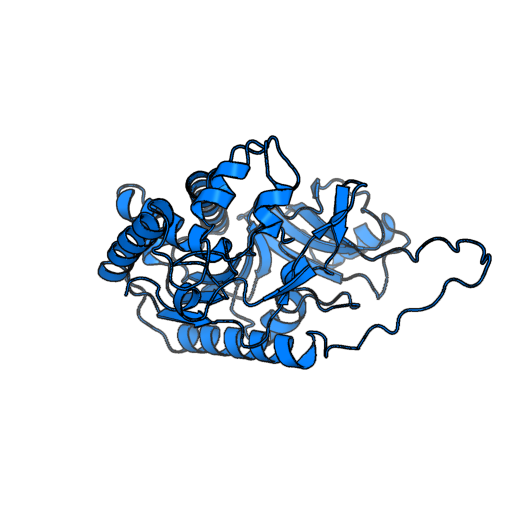
ATOM 1496 N N . LYS A 1 192 ? 10.356 7.022 0.539 1.00 96.44 192 LYS A N 1
ATOM 1497 C CA . LYS A 1 192 ? 10.462 7.769 1.807 1.00 96.44 192 LYS A CA 1
ATOM 1498 C C . LYS A 1 192 ? 9.082 8.148 2.337 1.00 96.44 192 LYS A C 1
ATOM 1500 O O . LYS A 1 192 ? 8.802 7.915 3.509 1.00 96.44 192 LYS A O 1
ATOM 1505 N N . ALA A 1 193 ? 8.208 8.676 1.478 1.00 96.75 193 ALA A N 1
ATOM 1506 C CA . ALA A 1 193 ? 6.841 9.028 1.858 1.00 96.75 193 ALA A CA 1
ATOM 1507 C C . ALA A 1 193 ? 6.041 7.798 2.323 1.00 96.75 193 ALA A C 1
ATOM 1509 O O . ALA A 1 193 ? 5.325 7.869 3.324 1.00 96.75 193 ALA A O 1
ATOM 1510 N N . PHE A 1 194 ? 6.199 6.659 1.642 1.00 98.19 194 PHE A N 1
ATOM 1511 C CA . PHE A 1 194 ? 5.617 5.380 2.045 1.00 98.19 194 PHE A CA 1
ATOM 1512 C C . PHE A 1 194 ? 6.117 4.933 3.419 1.00 98.19 194 PHE A C 1
ATOM 1514 O O . PHE A 1 194 ? 5.302 4.703 4.316 1.00 98.19 194 PHE A O 1
ATOM 1521 N N . LEU A 1 195 ? 7.438 4.882 3.607 1.00 98.56 195 LEU A N 1
ATOM 1522 C CA . LEU A 1 195 ? 8.068 4.512 4.874 1.00 98.56 195 LEU A CA 1
ATOM 1523 C C . LEU A 1 195 ? 7.557 5.387 6.025 1.00 98.56 195 LEU A C 1
ATOM 1525 O O . LEU A 1 195 ? 7.060 4.864 7.023 1.00 98.56 195 LEU A O 1
ATOM 1529 N N . SER A 1 196 ? 7.614 6.712 5.864 1.00 98.12 196 SER A N 1
ATOM 1530 C CA . SER A 1 196 ? 7.149 7.665 6.875 1.00 98.12 196 SER A CA 1
ATOM 1531 C C . SER A 1 196 ? 5.658 7.515 7.174 1.00 98.12 196 SER A C 1
ATOM 1533 O O . SER A 1 196 ? 5.267 7.563 8.338 1.00 98.12 196 SER A O 1
ATOM 1535 N N . SER A 1 197 ? 4.819 7.297 6.156 1.00 98.12 197 SER A N 1
ATOM 1536 C CA . SER A 1 197 ? 3.373 7.131 6.343 1.00 98.12 197 SER A CA 1
ATOM 1537 C C . SER A 1 197 ? 3.035 5.850 7.111 1.00 98.12 197 SER A C 1
ATOM 1539 O O . SER A 1 197 ? 2.224 5.896 8.039 1.00 98.12 197 SER A O 1
ATOM 1541 N N . VAL A 1 198 ? 3.683 4.726 6.782 1.00 98.50 198 VAL A N 1
ATOM 1542 C CA . VAL A 1 198 ? 3.471 3.453 7.488 1.00 98.50 198 VAL A CA 1
ATOM 1543 C C . VAL A 1 198 ? 3.994 3.530 8.923 1.00 98.50 198 VAL A C 1
ATOM 1545 O O . VAL A 1 198 ? 3.283 3.122 9.840 1.00 98.50 198 VAL A O 1
ATOM 1548 N N . ILE A 1 199 ? 5.182 4.099 9.146 1.00 98.19 199 ILE A N 1
ATOM 1549 C CA . ILE A 1 199 ? 5.725 4.320 10.497 1.00 98.19 199 ILE A CA 1
ATOM 1550 C C . ILE A 1 199 ? 4.775 5.181 11.336 1.00 98.19 199 ILE A C 1
ATOM 1552 O O . ILE A 1 199 ? 4.402 4.782 12.440 1.00 98.19 199 ILE A O 1
ATOM 1556 N N . ALA A 1 200 ? 4.335 6.325 10.804 1.00 97.69 200 ALA A N 1
ATOM 1557 C CA . ALA A 1 200 ? 3.458 7.241 11.526 1.00 97.69 200 ALA A CA 1
ATOM 1558 C C . ALA A 1 200 ? 2.129 6.570 11.903 1.00 97.69 200 ALA A C 1
ATOM 1560 O O . ALA A 1 200 ? 1.699 6.659 13.053 1.00 97.69 200 ALA A O 1
ATOM 1561 N N . PHE A 1 201 ? 1.510 5.840 10.969 1.00 97.69 201 PHE A N 1
ATOM 1562 C CA . PHE A 1 201 ? 0.279 5.091 11.230 1.00 97.69 201 PHE A CA 1
ATOM 1563 C C . PHE A 1 201 ? 0.470 4.032 12.324 1.00 97.69 201 PHE A C 1
ATOM 1565 O O . PHE A 1 201 ? -0.358 3.883 13.228 1.00 97.69 201 PHE A O 1
ATOM 1572 N N . ARG A 1 202 ? 1.574 3.284 12.269 1.00 97.00 202 ARG A N 1
ATOM 1573 C CA . ARG A 1 202 ? 1.845 2.208 13.227 1.00 97.00 202 ARG A CA 1
ATOM 1574 C C . ARG A 1 202 ? 2.179 2.738 14.612 1.00 97.00 202 ARG A C 1
ATOM 1576 O O . ARG A 1 202 ? 1.677 2.186 15.586 1.00 97.00 202 ARG A O 1
ATOM 1583 N N . SER A 1 203 ? 2.918 3.838 14.703 1.00 96.31 203 SER A N 1
ATOM 1584 C CA . SER A 1 203 ? 3.149 4.538 15.967 1.00 96.31 203 SER A CA 1
ATOM 1585 C C . SER A 1 203 ? 1.827 5.045 16.558 1.00 96.31 203 SER A C 1
ATOM 1587 O O . SER A 1 203 ? 1.471 4.705 17.689 1.00 96.31 203 SER A O 1
ATOM 1589 N N . ALA A 1 204 ? 1.010 5.729 15.747 1.00 95.75 204 ALA A N 1
ATOM 1590 C CA . ALA A 1 204 ? -0.288 6.259 16.165 1.00 95.75 204 ALA A CA 1
ATOM 1591 C C . ALA A 1 204 ? -1.280 5.173 16.619 1.00 95.75 204 ALA A C 1
ATOM 1593 O O . ALA A 1 204 ? -2.146 5.440 17.452 1.00 95.75 204 ALA A O 1
ATOM 1594 N N . THR A 1 205 ? -1.160 3.950 16.097 1.00 95.00 205 THR A N 1
ATOM 1595 C CA . THR A 1 205 ? -2.020 2.805 16.441 1.00 95.00 205 THR A CA 1
ATOM 1596 C C . THR A 1 205 ? -1.358 1.790 17.379 1.00 95.00 205 THR A C 1
ATOM 1598 O O . THR A 1 205 ? -1.917 0.710 17.580 1.00 95.00 205 THR A O 1
ATOM 1601 N N . LYS A 1 206 ? -0.198 2.126 17.969 1.00 94.31 206 LYS A N 1
ATOM 1602 C CA . LYS A 1 206 ? 0.580 1.270 18.887 1.00 94.31 206 LYS A CA 1
ATOM 1603 C C . LYS A 1 206 ? 0.913 -0.116 18.305 1.00 94.31 206 LYS A C 1
ATOM 1605 O O . LYS A 1 206 ? 0.879 -1.122 19.005 1.00 94.31 206 LYS A O 1
ATOM 1610 N N . ALA A 1 207 ? 1.233 -0.163 17.015 1.00 95.25 207 ALA A N 1
ATOM 1611 C CA . ALA A 1 207 ? 1.472 -1.380 16.241 1.00 95.25 207 ALA A CA 1
ATOM 1612 C C . ALA A 1 207 ? 2.900 -1.475 15.662 1.00 95.25 207 ALA A C 1
ATOM 1614 O O . ALA A 1 207 ? 3.131 -2.288 14.767 1.00 95.25 207 ALA A O 1
ATOM 1615 N N . SER A 1 208 ? 3.868 -0.680 16.145 1.00 95.88 208 SER A N 1
ATOM 1616 C CA . SER A 1 208 ? 5.231 -0.580 15.576 1.00 95.88 208 SER A CA 1
ATOM 1617 C C . SER A 1 208 ? 6.006 -1.902 15.497 1.00 95.88 208 SER A C 1
ATOM 1619 O O . SER A 1 208 ? 6.834 -2.065 14.611 1.00 95.88 208 SER A O 1
ATOM 1621 N N . GLN A 1 209 ? 5.711 -2.872 16.368 1.00 94.81 209 GLN A N 1
ATOM 1622 C CA . GLN A 1 209 ? 6.378 -4.187 16.385 1.00 94.81 209 GLN A CA 1
ATOM 1623 C C . GLN A 1 209 ? 5.557 -5.311 15.745 1.00 94.81 209 GLN A C 1
ATOM 1625 O O . GLN A 1 209 ? 6.060 -6.421 15.578 1.00 94.81 209 GLN A O 1
ATOM 1630 N N . ARG A 1 210 ? 4.289 -5.057 15.400 1.00 96.06 210 ARG A N 1
ATOM 1631 C CA . ARG A 1 210 ? 3.419 -6.075 14.803 1.00 96.06 210 ARG A CA 1
ATOM 1632 C C . ARG A 1 210 ? 3.989 -6.548 13.456 1.00 96.06 210 ARG A C 1
ATOM 1634 O O . ARG A 1 210 ? 4.381 -5.704 12.659 1.00 96.06 210 ARG A O 1
ATOM 1641 N N . PRO A 1 211 ? 4.028 -7.850 13.156 1.00 97.50 211 PRO A N 1
ATOM 1642 C CA . PRO A 1 211 ? 4.425 -8.332 11.839 1.00 97.50 211 PRO A CA 1
ATOM 1643 C C . PRO A 1 211 ? 3.722 -7.613 10.678 1.00 97.50 211 PRO A C 1
ATOM 1645 O O . PRO A 1 211 ? 2.525 -7.333 10.741 1.00 97.50 211 PRO A O 1
ATOM 1648 N N . LEU A 1 212 ? 4.476 -7.345 9.613 1.00 98.06 212 LEU A N 1
ATOM 1649 C CA . LEU A 1 212 ? 4.006 -6.762 8.360 1.00 98.06 212 LEU A CA 1
ATOM 1650 C C . LEU A 1 212 ? 4.053 -7.790 7.231 1.00 98.06 212 LEU A C 1
ATOM 1652 O O . LEU A 1 212 ? 5.069 -8.464 7.016 1.00 98.06 212 LEU A O 1
ATOM 1656 N N . ILE A 1 213 ? 2.976 -7.831 6.454 1.00 98.56 213 ILE A N 1
ATOM 1657 C CA . ILE A 1 213 ? 2.929 -8.483 5.147 1.00 98.56 213 ILE A CA 1
ATOM 1658 C C . ILE A 1 213 ? 2.631 -7.413 4.098 1.00 98.56 213 ILE A C 1
ATOM 1660 O O . ILE A 1 213 ? 1.621 -6.720 4.183 1.00 98.56 213 ILE A O 1
ATOM 1664 N N . PHE A 1 214 ? 3.486 -7.294 3.088 1.00 98.69 214 PHE A N 1
ATOM 1665 C CA . PHE A 1 214 ? 3.268 -6.412 1.948 1.00 98.69 214 PHE A CA 1
ATOM 1666 C C . PHE A 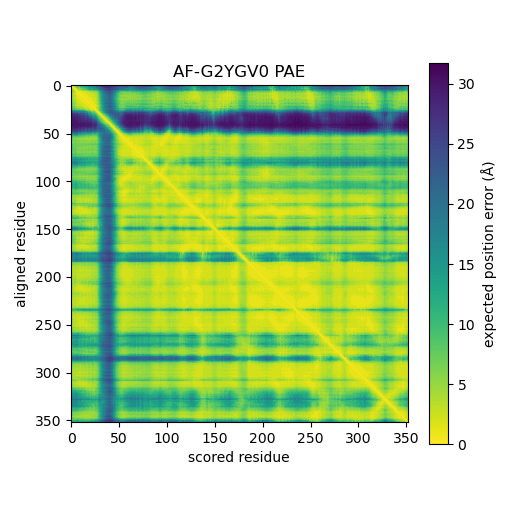1 214 ? 2.736 -7.200 0.755 1.00 98.69 214 PHE A C 1
ATOM 1668 O O . PHE A 1 214 ? 3.354 -8.173 0.321 1.00 98.69 214 PHE A O 1
ATOM 1675 N N . VAL A 1 215 ? 1.621 -6.734 0.197 1.00 98.38 215 VAL A N 1
ATOM 1676 C CA . VAL A 1 215 ? 1.079 -7.180 -1.089 1.00 98.38 215 VAL A CA 1
ATOM 1677 C C . VAL A 1 215 ? 1.270 -6.039 -2.072 1.00 98.38 215 VAL A C 1
ATOM 1679 O O . VAL A 1 215 ? 0.503 -5.077 -2.083 1.00 98.38 215 VAL A O 1
ATOM 1682 N N . ALA A 1 216 ? 2.336 -6.109 -2.860 1.00 97.38 216 ALA A N 1
ATOM 1683 C CA . ALA A 1 216 ? 2.799 -4.985 -3.655 1.00 97.38 216 ALA A CA 1
ATOM 1684 C C . ALA A 1 216 ? 2.771 -5.308 -5.151 1.00 97.38 216 ALA A C 1
ATOM 1686 O O . ALA A 1 216 ? 3.350 -6.299 -5.601 1.00 97.38 216 ALA A O 1
ATOM 1687 N N . HIS A 1 217 ? 2.096 -4.458 -5.921 1.00 94.56 217 HIS A N 1
ATOM 1688 C CA . HIS A 1 217 ? 1.920 -4.620 -7.361 1.00 94.56 217 HIS A CA 1
ATOM 1689 C C . HIS A 1 217 ? 2.792 -3.636 -8.146 1.00 94.56 217 HIS A C 1
ATOM 1691 O O . HIS A 1 217 ? 2.804 -2.440 -7.850 1.00 94.56 217 HIS A O 1
ATOM 1697 N N . SER A 1 218 ? 3.472 -4.123 -9.186 1.00 93.00 218 SER A N 1
ATOM 1698 C CA . SER A 1 218 ? 4.267 -3.320 -10.118 1.00 93.00 218 SER A CA 1
ATOM 1699 C C . SER A 1 218 ? 5.211 -2.351 -9.384 1.00 93.00 218 SER A C 1
ATOM 1701 O O . SER A 1 218 ? 5.993 -2.785 -8.534 1.00 93.00 218 SER A O 1
ATOM 1703 N N . LEU A 1 219 ? 5.132 -1.047 -9.664 1.00 93.44 219 LEU A N 1
ATOM 1704 C CA . LEU A 1 219 ? 5.911 -0.003 -8.992 1.00 93.44 219 LEU A CA 1
ATOM 1705 C C . LEU A 1 219 ? 5.841 -0.074 -7.458 1.00 93.44 219 LEU A C 1
ATOM 1707 O O . LEU A 1 219 ? 6.849 0.163 -6.795 1.00 93.44 219 LEU A O 1
ATOM 1711 N N . GLY A 1 220 ? 4.693 -0.449 -6.887 1.00 95.75 220 GLY A N 1
ATOM 1712 C CA . GLY A 1 220 ? 4.526 -0.576 -5.441 1.00 95.75 220 GLY A CA 1
ATOM 1713 C C . GLY A 1 220 ? 5.540 -1.532 -4.808 1.00 95.75 220 GLY A C 1
ATOM 1714 O O . GLY A 1 220 ? 5.995 -1.300 -3.691 1.00 95.75 220 GLY A O 1
ATOM 1715 N N . GLY A 1 221 ? 5.964 -2.572 -5.534 1.00 97.25 221 GLY A N 1
ATOM 1716 C CA . GLY A 1 221 ? 7.009 -3.480 -5.063 1.00 97.25 221 GLY A CA 1
ATOM 1717 C C . GLY A 1 221 ? 8.386 -2.826 -4.989 1.00 97.25 221 GLY A C 1
ATOM 1718 O O . GLY A 1 221 ? 9.123 -3.074 -4.039 1.00 97.25 221 GLY A O 1
ATOM 1719 N N . LEU A 1 222 ? 8.718 -1.950 -5.942 1.00 96.81 222 LEU A N 1
ATOM 1720 C CA . LEU A 1 222 ? 9.960 -1.172 -5.904 1.00 96.81 222 LEU A CA 1
ATOM 1721 C C . LEU A 1 222 ? 9.954 -0.177 -4.737 1.00 96.81 222 LEU A C 1
ATOM 1723 O O . LEU A 1 222 ? 10.971 -0.049 -4.059 1.00 96.81 222 LEU A O 1
ATOM 1727 N N . LEU A 1 223 ? 8.804 0.446 -4.441 1.00 96.62 223 LEU A N 1
ATOM 1728 C CA . LEU A 1 223 ? 8.652 1.321 -3.269 1.00 96.62 223 LEU A CA 1
ATOM 1729 C C . LEU A 1 223 ? 8.917 0.573 -1.962 1.00 96.62 223 LEU A C 1
ATOM 1731 O O . LEU A 1 223 ? 9.663 1.064 -1.119 1.00 96.62 223 LEU A O 1
ATOM 1735 N N . VAL A 1 224 ? 8.351 -0.629 -1.805 1.00 98.44 224 VAL A N 1
ATOM 1736 C CA . VAL A 1 224 ? 8.583 -1.467 -0.617 1.00 98.44 224 VAL A CA 1
ATOM 1737 C C . VAL A 1 224 ? 10.062 -1.838 -0.488 1.00 98.44 224 VAL A C 1
ATOM 1739 O O . VAL A 1 224 ? 10.626 -1.724 0.600 1.00 98.44 224 VAL A O 1
ATOM 1742 N N . LYS A 1 225 ? 10.715 -2.244 -1.584 1.00 98.19 225 LYS A N 1
ATOM 1743 C CA . LYS A 1 225 ? 12.147 -2.593 -1.582 1.00 98.19 225 LYS A CA 1
ATOM 1744 C C . LYS A 1 225 ? 13.030 -1.422 -1.165 1.00 98.19 225 LYS A C 1
ATOM 1746 O O . LYS A 1 225 ? 13.897 -1.584 -0.307 1.00 98.19 225 LYS A O 1
ATOM 1751 N N . GLU A 1 226 ? 12.794 -0.255 -1.750 1.00 97.88 226 GLU A N 1
ATOM 1752 C CA . GLU A 1 226 ? 13.565 0.950 -1.456 1.00 97.88 226 GLU A CA 1
ATOM 1753 C C . GLU A 1 226 ? 13.299 1.446 -0.024 1.00 97.88 226 GLU A C 1
ATOM 1755 O O . GLU A 1 226 ? 14.235 1.793 0.692 1.00 97.88 226 GLU A O 1
ATOM 1760 N N . ALA A 1 227 ? 12.054 1.377 0.460 1.00 98.44 227 ALA A N 1
ATOM 1761 C CA . ALA A 1 227 ? 11.712 1.711 1.844 1.00 98.44 227 ALA A CA 1
ATOM 1762 C C . ALA A 1 227 ? 12.395 0.788 2.865 1.00 98.44 227 ALA A C 1
ATOM 1764 O O . ALA A 1 227 ? 12.905 1.270 3.878 1.00 98.44 227 ALA A O 1
ATOM 1765 N N . LEU A 1 228 ? 12.464 -0.522 2.594 1.00 98.50 228 LEU A N 1
ATOM 1766 C CA . LEU A 1 228 ? 13.225 -1.469 3.420 1.00 98.50 228 LEU A CA 1
ATOM 1767 C C . LEU A 1 228 ? 14.711 -1.107 3.462 1.00 98.50 228 LEU A C 1
ATOM 1769 O O . LEU A 1 228 ? 15.324 -1.150 4.529 1.00 98.50 228 LEU A O 1
ATOM 1773 N N . TYR A 1 229 ? 15.289 -0.727 2.322 1.00 98.19 229 TYR A N 1
ATOM 1774 C CA . TYR A 1 229 ? 16.683 -0.302 2.264 1.00 98.19 229 TYR A CA 1
ATOM 1775 C C . TYR A 1 229 ? 16.926 0.977 3.066 1.00 98.19 229 TYR A C 1
ATOM 1777 O O . TYR A 1 229 ? 17.811 0.989 3.924 1.00 98.19 229 TYR A O 1
ATOM 1785 N N . ILE A 1 230 ? 16.101 2.010 2.865 1.00 98.19 230 ILE A N 1
ATOM 1786 C CA . ILE A 1 230 ? 16.166 3.270 3.619 1.00 98.19 230 ILE A CA 1
ATOM 1787 C C . ILE A 1 230 ? 16.057 3.001 5.126 1.00 98.19 230 ILE A C 1
ATOM 1789 O O . ILE A 1 230 ? 16.871 3.512 5.902 1.00 98.19 230 ILE A O 1
ATOM 1793 N N . ALA A 1 231 ? 15.099 2.169 5.545 1.00 97.94 231 ALA A N 1
ATOM 1794 C CA . ALA A 1 231 ? 14.914 1.806 6.945 1.00 97.94 231 ALA A CA 1
ATOM 1795 C C . ALA A 1 231 ? 16.144 1.080 7.521 1.00 97.94 231 ALA A C 1
ATOM 1797 O O . ALA A 1 231 ? 16.615 1.421 8.608 1.00 97.94 231 ALA A O 1
ATOM 1798 N N . MET A 1 232 ? 16.719 0.137 6.766 1.00 97.25 232 MET A N 1
ATOM 1799 C CA . MET A 1 232 ? 17.906 -0.627 7.161 1.00 97.25 232 MET A CA 1
ATOM 1800 C C . MET A 1 232 ? 19.144 0.258 7.357 1.00 97.25 232 MET A C 1
ATOM 1802 O O . MET A 1 232 ? 19.855 0.105 8.353 1.00 97.25 232 MET A O 1
ATOM 1806 N N . ILE A 1 233 ? 19.435 1.160 6.412 1.00 96.94 233 ILE A N 1
ATOM 1807 C CA . ILE A 1 233 ? 20.617 2.038 6.503 1.00 96.94 233 ILE A CA 1
ATOM 1808 C C . ILE A 1 233 ? 20.436 3.138 7.556 1.00 96.94 233 ILE A C 1
ATOM 1810 O O . ILE A 1 233 ? 21.410 3.586 8.156 1.00 96.94 233 ILE A O 1
ATOM 1814 N N . SER A 1 234 ? 19.189 3.514 7.849 1.00 93.19 234 SER A N 1
ATOM 1815 C CA . SER A 1 234 ? 18.830 4.486 8.885 1.00 93.19 234 SER A CA 1
ATOM 1816 C C . SER A 1 234 ? 18.676 3.851 10.273 1.00 93.19 234 SER A C 1
ATOM 1818 O O . SER A 1 234 ? 17.966 4.399 11.119 1.00 93.19 234 SER A O 1
ATOM 1820 N N . GLY A 1 235 ? 19.331 2.713 10.530 1.00 82.88 235 GLY A N 1
ATOM 1821 C CA . GLY A 1 235 ? 19.146 1.854 11.711 1.00 82.88 235 GLY A CA 1
ATOM 1822 C C . GLY A 1 235 ? 19.479 2.464 13.084 1.00 82.88 235 GLY A C 1
ATOM 1823 O O . GLY A 1 235 ? 19.518 1.739 14.072 1.00 82.88 235 GLY A O 1
ATOM 1824 N N . LYS A 1 236 ? 19.725 3.778 13.159 1.00 88.25 236 LYS A N 1
ATOM 1825 C CA . LYS A 1 236 ? 19.775 4.556 14.409 1.00 88.25 236 LYS A CA 1
ATOM 1826 C C . LYS A 1 236 ? 18.394 5.051 14.856 1.00 88.25 236 LYS A C 1
ATOM 1828 O O . LYS A 1 236 ? 18.214 5.309 16.039 1.00 88.25 236 LYS A O 1
ATOM 1833 N N . ASN A 1 237 ? 17.442 5.208 13.933 1.00 94.94 237 ASN A N 1
ATOM 1834 C CA . ASN A 1 237 ? 16.070 5.593 14.260 1.00 94.94 237 ASN A CA 1
ATOM 1835 C C . ASN A 1 237 ? 15.277 4.334 14.682 1.00 94.94 237 ASN A C 1
ATOM 1837 O O . ASN A 1 237 ? 15.128 3.437 13.845 1.00 94.94 237 ASN A O 1
ATOM 1841 N N . PRO A 1 238 ? 14.761 4.257 15.927 1.00 95.50 238 PRO A N 1
ATOM 1842 C CA . PRO A 1 238 ? 14.000 3.105 16.410 1.00 95.50 238 PRO A CA 1
ATOM 1843 C C . PRO A 1 238 ? 12.809 2.740 15.523 1.00 95.50 238 PRO A C 1
ATOM 1845 O O . PRO A 1 238 ? 12.615 1.566 15.236 1.00 95.50 238 PRO A O 1
ATOM 1848 N N . ASP A 1 239 ? 12.079 3.722 14.994 1.00 96.56 239 ASP A N 1
ATOM 1849 C CA . ASP A 1 239 ? 10.914 3.462 14.146 1.00 96.56 239 ASP A CA 1
ATOM 1850 C C . ASP A 1 239 ? 11.300 2.801 12.812 1.00 96.56 239 ASP A C 1
ATOM 1852 O O . ASP A 1 239 ? 10.595 1.928 12.304 1.00 96.56 239 ASP A O 1
ATOM 1856 N N . ASN A 1 240 ? 12.453 3.178 12.249 1.00 97.31 240 ASN A N 1
ATOM 1857 C CA . ASN A 1 240 ? 12.995 2.539 11.048 1.00 97.31 240 ASN A CA 1
ATOM 1858 C C . ASN A 1 240 ? 13.470 1.113 11.344 1.00 97.31 240 ASN A C 1
ATOM 1860 O O . ASN A 1 240 ? 13.247 0.202 10.544 1.00 97.31 240 ASN A O 1
ATOM 1864 N N . VAL A 1 241 ? 14.108 0.909 12.501 1.00 96.81 241 VAL A N 1
ATOM 1865 C CA . VAL A 1 241 ? 14.509 -0.425 12.965 1.00 96.81 241 VAL A CA 1
ATOM 1866 C C . VAL A 1 241 ? 13.281 -1.315 13.126 1.00 96.81 241 VAL A C 1
ATOM 1868 O O . VAL A 1 241 ? 13.296 -2.457 12.668 1.00 96.81 241 VAL A O 1
ATOM 1871 N N . ASP A 1 242 ? 12.219 -0.782 13.716 1.00 96.81 242 ASP A N 1
ATOM 1872 C CA . ASP A 1 242 ? 10.957 -1.473 13.943 1.00 96.81 242 ASP A CA 1
ATOM 1873 C C . ASP A 1 242 ? 10.266 -1.814 12.630 1.00 96.81 242 ASP A C 1
ATOM 1875 O O . ASP A 1 242 ? 9.911 -2.972 12.417 1.00 96.81 242 ASP A O 1
ATOM 1879 N N . PHE A 1 243 ? 10.156 -0.862 11.699 1.00 97.88 243 PHE A N 1
ATOM 1880 C CA . PHE A 1 243 ? 9.634 -1.112 10.354 1.00 97.88 243 PHE A CA 1
ATOM 1881 C C . PHE A 1 243 ? 10.402 -2.238 9.649 1.00 97.88 243 PHE A C 1
ATOM 1883 O O . PHE A 1 243 ? 9.791 -3.183 9.144 1.00 97.88 243 PHE A O 1
ATOM 1890 N N . PHE A 1 244 ? 11.737 -2.176 9.650 1.00 97.81 244 PHE A N 1
ATOM 1891 C CA . PHE A 1 244 ? 12.571 -3.174 8.983 1.00 97.81 244 PHE A CA 1
ATOM 1892 C C . PHE A 1 244 ? 12.453 -4.555 9.637 1.00 97.81 244 PHE A C 1
ATOM 1894 O O . PHE A 1 244 ? 12.217 -5.542 8.946 1.00 97.81 244 PHE A O 1
ATOM 1901 N N . LYS A 1 245 ? 12.578 -4.633 10.969 1.00 95.88 245 LYS A N 1
ATOM 1902 C CA . LYS A 1 245 ? 12.528 -5.904 11.713 1.00 95.88 245 LYS A CA 1
ATOM 1903 C C . LYS A 1 245 ? 11.142 -6.532 11.727 1.00 95.88 245 LYS A C 1
ATOM 1905 O O . LYS A 1 245 ? 11.039 -7.752 11.795 1.00 95.88 245 LYS A O 1
ATOM 1910 N N . SER A 1 246 ? 10.093 -5.713 11.673 1.00 96.62 246 SER A N 1
ATOM 1911 C CA . SER A 1 246 ? 8.722 -6.212 11.631 1.00 96.62 246 SER A CA 1
ATOM 1912 C C . SER A 1 246 ? 8.253 -6.608 10.227 1.00 96.62 246 SER A C 1
ATOM 1914 O O . SER A 1 246 ? 7.216 -7.253 10.086 1.00 96.62 246 SER A O 1
ATOM 1916 N N . SER A 1 247 ? 9.009 -6.267 9.182 1.00 97.62 247 SER A N 1
ATOM 1917 C CA . SER A 1 247 ? 8.730 -6.696 7.811 1.00 97.62 247 SER A CA 1
ATOM 1918 C C . SER A 1 247 ? 9.010 -8.186 7.646 1.00 97.62 247 SER A C 1
ATOM 1920 O O . SER A 1 247 ? 10.153 -8.618 7.763 1.00 97.62 247 SER A O 1
ATOM 1922 N N . TYR A 1 248 ? 7.964 -8.970 7.373 1.00 96.62 248 TYR A N 1
ATOM 1923 C CA . TYR A 1 248 ? 8.046 -10.429 7.294 1.00 96.62 248 TYR A CA 1
ATOM 1924 C C . TYR A 1 248 ? 7.697 -10.953 5.900 1.00 96.62 248 TYR A C 1
ATOM 1926 O O . TYR A 1 248 ? 8.544 -11.538 5.228 1.00 96.62 248 TYR A O 1
ATOM 1934 N N . GLY A 1 249 ? 6.458 -10.752 5.448 1.00 96.88 249 GLY A N 1
ATOM 1935 C CA . GLY A 1 249 ? 5.978 -11.293 4.175 1.00 96.88 249 GLY A CA 1
ATOM 1936 C C . GLY A 1 249 ? 6.095 -10.273 3.051 1.00 96.88 249 GLY A C 1
ATOM 1937 O O . GLY A 1 249 ? 5.578 -9.167 3.179 1.00 96.88 249 GLY A O 1
ATOM 1938 N N . LEU A 1 250 ? 6.730 -10.639 1.939 1.00 98.12 250 LEU A N 1
ATOM 1939 C CA . LEU A 1 250 ? 6.853 -9.803 0.744 1.00 98.12 250 LEU A CA 1
ATOM 1940 C C . LEU A 1 250 ? 6.237 -10.533 -0.451 1.00 98.12 250 LEU A C 1
ATOM 1942 O O . LEU A 1 250 ? 6.827 -11.473 -0.983 1.00 98.12 250 LEU A O 1
ATOM 1946 N N . MET A 1 251 ? 5.046 -10.113 -0.870 1.00 97.69 251 MET A N 1
ATOM 1947 C CA . MET A 1 251 ? 4.363 -10.653 -2.044 1.00 97.69 251 MET A CA 1
ATOM 1948 C C . MET A 1 251 ? 4.404 -9.642 -3.183 1.00 97.69 251 MET A C 1
ATOM 1950 O O . MET A 1 251 ? 3.749 -8.600 -3.137 1.00 97.69 251 MET A O 1
ATOM 1954 N N . PHE A 1 252 ? 5.185 -9.957 -4.208 1.00 97.56 252 PHE A N 1
ATOM 1955 C CA . PHE A 1 252 ? 5.456 -9.088 -5.343 1.00 97.56 252 PHE A CA 1
ATOM 1956 C C . PHE A 1 252 ? 4.689 -9.556 -6.578 1.00 97.56 252 PHE A C 1
ATOM 1958 O O . PHE A 1 252 ? 4.935 -10.647 -7.081 1.00 97.56 252 PHE A O 1
ATOM 1965 N N . PHE A 1 253 ? 3.790 -8.723 -7.097 1.00 94.62 253 PHE A N 1
ATOM 1966 C CA . PHE A 1 253 ? 2.991 -9.016 -8.289 1.00 94.62 253 PHE A CA 1
ATOM 1967 C C . PHE A 1 253 ? 3.457 -8.150 -9.456 1.00 94.62 253 PHE A C 1
ATOM 1969 O O . PHE A 1 253 ? 3.278 -6.934 -9.422 1.00 94.62 253 PHE A O 1
ATOM 1976 N N . GLY A 1 254 ? 4.074 -8.757 -10.473 1.00 93.88 254 GLY A N 1
ATOM 1977 C CA . GLY A 1 254 ? 4.504 -8.051 -11.686 1.00 93.88 254 GLY A CA 1
ATOM 1978 C C . GLY A 1 254 ? 5.458 -6.884 -11.414 1.00 93.88 254 GLY A C 1
ATOM 1979 O O . GLY A 1 254 ? 5.353 -5.844 -12.053 1.00 93.88 254 GLY A O 1
ATOM 1980 N N . VAL A 1 255 ? 6.344 -7.007 -10.420 1.00 95.69 255 VAL A N 1
ATOM 1981 C CA . VAL A 1 255 ? 7.291 -5.942 -10.049 1.00 95.69 255 VAL A CA 1
ATOM 1982 C C . VAL A 1 255 ? 8.415 -5.878 -11.089 1.00 95.69 255 VAL A C 1
ATOM 1984 O O . VAL A 1 255 ? 9.087 -6.890 -11.271 1.00 95.69 255 VAL A O 1
ATOM 1987 N N . PRO A 1 256 ? 8.656 -4.735 -11.758 1.00 94.19 256 PRO A N 1
ATOM 1988 C CA . PRO A 1 256 ? 9.623 -4.646 -12.851 1.00 94.19 256 PRO A CA 1
ATOM 1989 C C . PRO A 1 256 ? 11.065 -4.556 -12.326 1.00 94.19 256 PRO A C 1
ATOM 1991 O O . PRO A 1 256 ? 11.678 -3.495 -12.366 1.00 94.19 256 PRO A O 1
ATOM 1994 N N . ASN A 1 257 ? 11.618 -5.651 -11.793 1.00 94.31 257 ASN A N 1
ATOM 1995 C CA . ASN A 1 257 ? 12.960 -5.637 -11.185 1.00 94.31 257 ASN A CA 1
ATOM 1996 C C . ASN A 1 257 ? 14.087 -5.487 -12.206 1.00 94.31 257 ASN A C 1
ATOM 1998 O O . ASN A 1 257 ? 15.173 -5.044 -11.840 1.00 94.31 257 ASN A O 1
ATOM 2002 N N . LEU A 1 258 ? 13.844 -5.896 -13.452 1.00 92.06 258 LEU A N 1
ATOM 2003 C CA . LEU A 1 258 ? 14.793 -5.748 -14.555 1.00 92.06 258 LEU A CA 1
ATOM 2004 C C . LEU A 1 258 ? 14.343 -4.693 -15.564 1.00 92.06 258 LEU A C 1
ATOM 2006 O O . LEU A 1 258 ? 15.141 -4.252 -16.374 1.00 92.06 258 LEU A O 1
ATOM 2010 N N . GLY A 1 259 ? 13.080 -4.276 -15.507 1.00 91.12 259 GLY A N 1
ATOM 2011 C CA . GLY A 1 259 ? 12.532 -3.294 -16.425 1.00 91.12 259 GLY A CA 1
ATOM 2012 C C . GLY A 1 259 ? 11.058 -3.504 -16.722 1.00 91.12 259 GLY A C 1
ATOM 2013 O O . GLY A 1 259 ? 10.480 -4.561 -16.440 1.00 91.12 259 GLY A O 1
ATOM 2014 N N . LEU A 1 260 ? 10.465 -2.461 -17.288 1.00 88.00 260 LEU A N 1
ATOM 2015 C CA . LEU A 1 260 ? 9.099 -2.381 -17.774 1.00 88.00 260 LEU A CA 1
ATOM 2016 C C . LEU A 1 260 ? 9.134 -2.163 -19.291 1.00 88.00 260 LEU A C 1
ATOM 2018 O O . LEU A 1 260 ? 9.691 -1.172 -19.769 1.00 88.00 260 LEU A O 1
ATOM 2022 N N . ASN A 1 261 ? 8.499 -3.053 -20.048 1.00 83.38 261 ASN A N 1
ATOM 2023 C CA . ASN A 1 261 ? 8.332 -2.895 -21.489 1.00 83.38 261 ASN A CA 1
ATOM 2024 C C . ASN A 1 261 ? 7.019 -2.154 -21.777 1.00 83.38 261 ASN A C 1
ATOM 2026 O O . ASN A 1 261 ? 5.990 -2.764 -22.072 1.00 83.38 261 ASN A O 1
ATOM 2030 N N . ASN A 1 262 ? 7.022 -0.823 -21.640 1.00 77.75 262 ASN A N 1
ATOM 2031 C CA . ASN A 1 262 ? 5.821 -0.028 -21.900 1.00 77.75 262 ASN A CA 1
ATOM 2032 C C . ASN A 1 262 ? 6.105 1.280 -22.653 1.00 77.75 262 ASN A C 1
ATOM 2034 O O . ASN A 1 262 ? 6.051 2.382 -22.107 1.00 77.75 262 ASN A O 1
ATOM 2038 N N . LYS A 1 263 ? 6.333 1.150 -23.965 1.00 76.12 263 LYS A N 1
ATOM 2039 C CA . LYS A 1 263 ? 6.571 2.289 -24.871 1.00 76.12 263 LYS A CA 1
ATOM 2040 C C . LYS A 1 263 ? 5.441 3.329 -24.840 1.00 76.12 263 LYS A C 1
ATOM 2042 O O . LYS A 1 263 ? 5.698 4.514 -25.038 1.00 76.12 263 LYS A O 1
ATOM 2047 N N . ALA A 1 264 ? 4.205 2.913 -24.565 1.00 75.81 264 ALA A N 1
ATOM 2048 C CA . ALA A 1 264 ? 3.069 3.824 -24.502 1.00 75.81 264 ALA A CA 1
ATOM 2049 C C . ALA A 1 264 ? 3.094 4.728 -23.255 1.00 75.81 264 ALA A C 1
ATOM 2051 O O . ALA A 1 264 ? 2.718 5.897 -23.346 1.00 75.81 264 ALA A O 1
ATOM 2052 N N . LEU A 1 265 ? 3.600 4.244 -22.112 1.00 77.25 265 LEU A N 1
ATOM 2053 C CA . LEU A 1 265 ? 3.804 5.091 -20.930 1.00 77.25 265 LEU A CA 1
ATOM 2054 C C . LEU A 1 265 ? 4.795 6.218 -21.212 1.00 77.25 265 LEU A C 1
ATOM 2056 O O . LEU A 1 265 ? 4.510 7.361 -20.860 1.00 77.25 265 LEU A O 1
ATOM 2060 N N . MET A 1 266 ? 5.894 5.928 -21.915 1.00 80.06 266 MET A N 1
ATOM 2061 C CA . MET A 1 266 ? 6.854 6.955 -22.332 1.00 80.06 266 MET A CA 1
ATOM 2062 C C . MET A 1 266 ? 6.202 8.049 -23.187 1.00 80.06 266 MET A C 1
ATOM 2064 O O . MET A 1 266 ? 6.462 9.228 -22.968 1.00 80.06 266 MET A O 1
ATOM 2068 N N . GLN A 1 267 ? 5.301 7.691 -24.106 1.00 79.25 267 GLN A N 1
ATOM 2069 C CA . GLN A 1 267 ? 4.564 8.674 -24.912 1.00 79.25 267 GLN A CA 1
ATOM 2070 C C . GLN A 1 267 ? 3.640 9.558 -24.061 1.00 79.25 267 GLN A C 1
ATOM 2072 O O . GLN A 1 267 ? 3.482 10.747 -24.339 1.00 79.25 267 GLN A O 1
ATOM 2077 N N . ILE A 1 268 ? 3.037 9.001 -23.006 1.00 77.19 268 ILE A N 1
ATOM 2078 C CA . ILE A 1 268 ? 2.150 9.751 -22.108 1.00 77.19 268 ILE A CA 1
ATOM 2079 C C . ILE A 1 268 ? 2.934 10.837 -21.356 1.00 77.19 268 ILE A C 1
ATOM 2081 O O . ILE A 1 268 ? 2.482 11.992 -21.300 1.00 77.19 268 ILE A O 1
ATOM 2085 N N . VAL A 1 269 ? 4.113 10.486 -20.837 1.00 79.44 269 VAL A N 1
ATOM 2086 C CA . VAL A 1 269 ? 4.934 11.364 -19.985 1.00 79.44 269 VAL A CA 1
ATOM 2087 C C . VAL A 1 269 ? 5.932 12.241 -20.749 1.00 79.44 269 VAL A C 1
ATOM 2089 O O . VAL A 1 269 ? 6.488 13.155 -20.154 1.00 79.44 269 VAL A O 1
ATOM 2092 N N . ALA A 1 270 ? 6.145 12.011 -22.050 1.00 79.62 270 ALA A N 1
ATOM 2093 C CA . ALA A 1 270 ? 7.151 12.716 -22.853 1.00 79.62 270 ALA A CA 1
ATOM 2094 C C . ALA A 1 270 ? 7.061 14.250 -22.733 1.00 79.62 270 ALA A C 1
ATOM 2096 O O . ALA A 1 270 ? 6.014 14.845 -23.026 1.00 79.62 270 ALA A O 1
ATOM 2097 N N . GLY A 1 271 ? 8.163 14.888 -22.332 1.00 76.00 271 GLY A N 1
ATOM 2098 C CA . GLY A 1 271 ? 8.269 16.329 -22.091 1.00 76.00 271 GLY A CA 1
ATOM 2099 C C . GLY A 1 271 ? 7.725 16.795 -20.735 1.00 76.00 271 GLY A C 1
ATOM 2100 O O . GLY A 1 271 ? 7.631 17.999 -20.511 1.00 76.00 271 GLY A O 1
ATOM 2101 N N . GLY A 1 272 ? 7.323 15.877 -19.851 1.00 76.94 272 GLY A N 1
ATOM 2102 C CA . GLY A 1 272 ? 6.925 16.161 -18.470 1.00 76.94 272 GLY A CA 1
ATOM 2103 C C . GLY A 1 272 ? 8.061 15.935 -17.466 1.00 76.94 272 GLY A C 1
ATOM 2104 O O . GLY A 1 272 ? 9.013 15.203 -17.723 1.00 76.94 272 GLY A O 1
ATOM 2105 N N . LEU A 1 273 ? 7.945 16.521 -16.274 1.00 79.31 273 LEU A N 1
ATOM 2106 C CA . LEU A 1 273 ? 8.874 16.320 -15.155 1.00 79.31 273 LEU A CA 1
ATOM 2107 C C . LEU A 1 273 ? 8.853 14.884 -14.606 1.00 79.31 273 LEU A C 1
ATOM 2109 O O . LEU A 1 273 ? 9.836 14.443 -14.012 1.00 79.31 273 LEU A O 1
ATOM 2113 N N . ASN A 1 274 ? 7.768 14.145 -14.849 1.00 78.94 274 ASN A N 1
ATOM 2114 C CA . ASN A 1 274 ? 7.620 12.737 -14.486 1.00 78.94 274 ASN A CA 1
ATOM 2115 C C . ASN A 1 274 ? 8.278 11.769 -15.492 1.00 78.94 274 ASN A C 1
ATOM 2117 O O . ASN A 1 274 ? 8.321 10.563 -15.245 1.00 78.94 274 ASN A O 1
ATOM 2121 N N . GLU A 1 275 ? 8.833 12.269 -16.604 1.00 85.44 275 GLU A N 1
ATOM 2122 C CA . GLU A 1 275 ? 9.458 11.442 -17.642 1.00 85.44 275 GLU A CA 1
ATOM 2123 C C . GLU A 1 275 ? 10.649 10.632 -17.114 1.00 85.44 275 GLU A C 1
ATOM 2125 O O . GLU A 1 275 ? 10.797 9.459 -17.458 1.00 85.44 275 GLU A O 1
ATOM 2130 N N . GLN A 1 276 ? 11.476 11.228 -16.247 1.00 86.12 276 GLN A N 1
ATOM 2131 C CA . GLN A 1 276 ? 12.668 10.562 -15.715 1.00 86.12 276 GLN A CA 1
ATOM 2132 C C . GLN A 1 276 ? 12.317 9.294 -14.931 1.00 86.12 276 GLN A C 1
ATOM 2134 O O . GLN A 1 276 ? 12.964 8.268 -15.102 1.00 86.12 276 GLN A O 1
ATOM 2139 N N . MET A 1 277 ? 11.249 9.334 -14.134 1.00 86.50 277 MET A N 1
ATOM 2140 C CA . MET A 1 277 ? 10.795 8.177 -13.365 1.00 86.50 277 MET A CA 1
ATOM 2141 C C . MET A 1 277 ? 10.404 7.003 -14.270 1.00 86.50 277 MET A C 1
ATOM 2143 O O . MET A 1 277 ? 10.651 5.852 -13.921 1.00 86.50 277 MET A O 1
ATOM 2147 N N . ILE A 1 278 ? 9.807 7.271 -15.437 1.00 87.44 278 ILE A N 1
ATOM 2148 C CA . ILE A 1 278 ? 9.481 6.208 -16.396 1.00 87.44 278 ILE A CA 1
ATOM 2149 C C . ILE A 1 278 ? 10.745 5.722 -17.106 1.00 87.44 278 ILE A C 1
ATOM 2151 O O . ILE A 1 278 ? 10.904 4.515 -17.265 1.00 87.44 278 ILE A O 1
ATOM 2155 N N . LYS A 1 279 ? 11.681 6.616 -17.457 1.00 88.25 279 LYS A N 1
ATOM 2156 C CA . LYS A 1 279 ? 12.990 6.230 -18.019 1.00 88.25 279 LYS A CA 1
ATOM 2157 C C . LYS A 1 279 ? 13.774 5.306 -17.095 1.00 88.25 279 LYS A C 1
ATOM 2159 O O . LYS A 1 279 ? 14.370 4.351 -17.575 1.00 88.25 279 LYS A O 1
ATOM 2164 N N . ASP A 1 280 ? 13.725 5.549 -15.789 1.00 89.81 280 ASP A N 1
ATOM 2165 C CA . ASP A 1 280 ? 14.385 4.705 -14.792 1.00 89.81 280 ASP A CA 1
ATOM 2166 C C . ASP A 1 280 ? 13.823 3.272 -14.768 1.00 89.81 280 ASP A C 1
ATOM 2168 O O . ASP A 1 280 ? 14.517 2.349 -14.345 1.00 89.81 280 ASP A O 1
ATOM 2172 N N . LEU A 1 281 ? 12.586 3.068 -15.236 1.00 89.50 281 LEU A N 1
ATOM 2173 C CA . LEU A 1 281 ? 11.919 1.764 -15.304 1.00 89.50 281 LEU A CA 1
ATOM 2174 C C . LEU A 1 281 ? 11.948 1.138 -16.701 1.00 89.50 281 LEU A C 1
ATOM 2176 O O . LEU A 1 281 ? 11.808 -0.077 -16.823 1.00 89.50 281 LEU A O 1
ATOM 2180 N N . GLN A 1 282 ? 12.049 1.948 -17.750 1.00 87.69 282 GLN A N 1
ATOM 2181 C CA . GLN A 1 282 ? 11.853 1.517 -19.126 1.00 87.69 282 GLN A CA 1
ATOM 2182 C C . GLN A 1 282 ? 13.053 0.714 -19.634 1.00 87.69 282 GLN A C 1
ATOM 2184 O O . GLN A 1 282 ? 14.192 1.171 -19.583 1.00 87.69 282 GLN A O 1
ATOM 2189 N N . VAL A 1 283 ? 12.768 -0.445 -20.225 1.00 84.88 283 VAL A N 1
ATOM 2190 C CA . VAL A 1 283 ? 13.721 -1.199 -21.056 1.00 84.88 283 VAL A CA 1
ATOM 2191 C C . VAL A 1 283 ? 13.174 -1.331 -22.474 1.00 84.88 283 VAL A C 1
ATOM 2193 O O . VAL A 1 283 ? 11.965 -1.193 -22.697 1.00 84.88 283 VAL A O 1
ATOM 2196 N N . ALA A 1 284 ? 14.060 -1.503 -23.455 1.00 71.31 284 ALA A N 1
ATOM 2197 C CA . ALA A 1 284 ? 13.664 -1.553 -24.861 1.00 71.31 284 ALA A CA 1
ATOM 2198 C C . ALA A 1 284 ? 12.976 -2.880 -25.227 1.00 71.31 284 ALA A C 1
ATOM 2200 O O . ALA A 1 284 ? 12.002 -2.864 -25.986 1.00 71.31 284 ALA A O 1
ATOM 2201 N N . ASP A 1 285 ? 13.446 -3.986 -24.646 1.00 71.62 285 ASP A N 1
ATOM 2202 C CA . ASP A 1 285 ? 12.875 -5.331 -24.733 1.00 71.62 285 ASP A CA 1
ATOM 2203 C C . ASP A 1 285 ? 13.286 -6.180 -23.508 1.00 71.62 285 ASP A C 1
ATOM 2205 O O . ASP A 1 285 ? 13.845 -5.656 -22.543 1.00 71.62 285 ASP A O 1
ATOM 2209 N N . GLU A 1 286 ? 12.937 -7.470 -23.514 1.00 65.56 286 GLU A N 1
ATOM 2210 C CA . GLU A 1 286 ? 13.162 -8.390 -22.391 1.00 65.56 286 GLU A CA 1
ATOM 2211 C C . GLU A 1 286 ? 14.627 -8.810 -22.193 1.00 65.56 286 GLU A C 1
ATOM 2213 O O . GLU A 1 286 ? 14.970 -9.229 -21.085 1.00 65.56 286 GLU A O 1
ATOM 2218 N N . ASP A 1 287 ? 15.465 -8.682 -23.227 1.00 70.00 287 ASP A N 1
ATOM 2219 C CA . ASP A 1 287 ? 16.870 -9.112 -23.231 1.00 70.00 287 ASP A CA 1
ATOM 2220 C C . ASP A 1 287 ? 17.833 -7.966 -22.877 1.00 70.00 287 ASP A C 1
ATOM 2222 O O . ASP A 1 287 ? 19.041 -8.171 -22.745 1.00 70.00 287 ASP A O 1
ATOM 2226 N N . HIS A 1 288 ? 17.314 -6.747 -22.705 1.00 76.69 288 HIS A N 1
ATOM 2227 C CA . HIS A 1 288 ? 18.114 -5.604 -22.283 1.00 76.69 288 HIS A CA 1
ATOM 2228 C C . HIS A 1 288 ? 18.512 -5.689 -20.810 1.00 76.69 288 HIS A C 1
ATOM 2230 O O . HIS A 1 288 ? 17.725 -6.055 -19.934 1.00 76.69 288 HIS A O 1
ATOM 2236 N N . GLU A 1 289 ? 19.736 -5.240 -20.535 1.00 83.06 289 GLU A N 1
ATOM 2237 C CA . GLU A 1 289 ? 20.203 -5.053 -19.169 1.00 83.06 289 GLU A CA 1
ATOM 2238 C C . GLU A 1 289 ? 19.326 -4.036 -18.420 1.00 83.06 289 GLU A C 1
ATOM 2240 O O . GLU A 1 289 ? 18.896 -3.030 -19.002 1.00 83.06 289 GLU A O 1
ATOM 2245 N N . PRO A 1 290 ? 19.078 -4.255 -17.115 1.00 88.25 290 PRO A N 1
ATOM 2246 C CA . PRO A 1 290 ? 18.332 -3.308 -16.308 1.00 88.25 290 PRO A CA 1
ATOM 2247 C C . PRO A 1 290 ? 19.002 -1.940 -16.295 1.00 88.25 290 PRO A C 1
ATOM 2249 O O . PRO A 1 290 ? 20.229 -1.819 -16.298 1.00 88.25 290 PRO A O 1
ATOM 2252 N N . THR A 1 291 ? 18.191 -0.894 -16.158 1.00 91.62 291 THR A N 1
ATOM 2253 C CA . THR A 1 291 ? 18.709 0.457 -15.936 1.00 91.62 291 THR A CA 1
ATOM 2254 C C . THR A 1 291 ? 19.622 0.491 -14.705 1.00 91.62 291 THR A C 1
ATOM 2256 O O . THR A 1 291 ? 19.487 -0.309 -13.769 1.00 91.62 291 THR A O 1
ATOM 2259 N N . GLN A 1 292 ? 20.538 1.463 -14.660 1.00 92.06 292 GLN A N 1
ATOM 2260 C CA . GLN A 1 292 ? 21.399 1.661 -13.491 1.00 92.06 292 GLN A CA 1
ATOM 2261 C C . GLN A 1 292 ? 20.570 1.811 -12.206 1.00 92.06 292 GLN A C 1
ATOM 2263 O O . GLN A 1 292 ? 20.935 1.274 -11.162 1.00 92.06 292 GLN A O 1
ATOM 2268 N N . PHE A 1 293 ? 19.425 2.490 -12.301 1.00 92.31 293 PHE A N 1
ATOM 2269 C CA . PHE A 1 293 ? 18.493 2.669 -11.198 1.00 92.31 293 PHE A CA 1
ATOM 2270 C C . PHE A 1 293 ? 17.943 1.332 -10.668 1.00 92.31 293 PHE A C 1
AT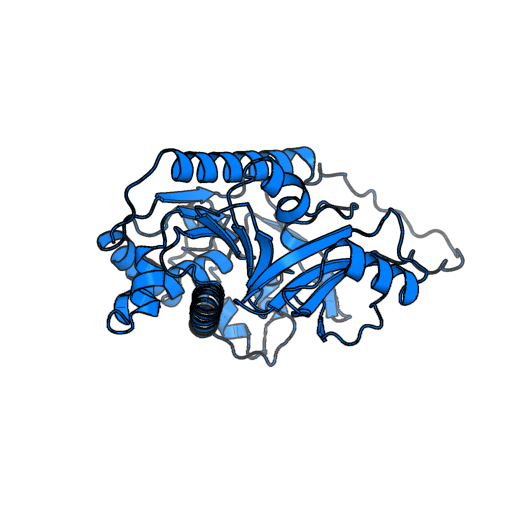OM 2272 O O . PHE A 1 293 ? 18.045 1.046 -9.471 1.00 92.31 293 PHE A O 1
ATOM 2279 N N . LEU A 1 294 ? 17.417 0.474 -11.549 1.00 94.00 294 LEU A N 1
ATOM 2280 C CA . LEU A 1 294 ? 16.891 -0.841 -11.164 1.00 94.00 294 LEU A CA 1
ATOM 2281 C C . LEU A 1 294 ? 17.988 -1.768 -10.637 1.00 94.00 294 LEU A C 1
ATOM 2283 O O . LEU A 1 294 ? 17.784 -2.475 -9.645 1.00 94.00 294 LEU A O 1
ATOM 2287 N N . SER A 1 295 ? 19.176 -1.708 -11.240 1.00 94.25 295 SER A N 1
ATOM 2288 C CA . SER A 1 295 ? 20.362 -2.411 -10.752 1.00 94.25 295 SER A CA 1
ATOM 2289 C C . SER A 1 295 ? 20.718 -1.991 -9.323 1.00 94.25 295 SER A C 1
ATOM 2291 O O . SER A 1 295 ? 20.970 -2.854 -8.477 1.00 94.25 295 SER A O 1
ATOM 2293 N N . THR A 1 296 ? 20.661 -0.695 -9.005 1.00 95.50 296 THR A N 1
ATOM 2294 C CA . THR A 1 296 ? 20.873 -0.189 -7.641 1.00 95.50 296 THR A CA 1
ATOM 2295 C C . THR A 1 296 ? 19.810 -0.705 -6.669 1.00 95.50 296 THR A C 1
ATOM 2297 O O . THR A 1 296 ? 20.183 -1.256 -5.631 1.00 95.50 296 THR A O 1
ATOM 2300 N N . ILE A 1 297 ? 18.512 -0.630 -7.001 1.00 95.31 297 ILE A N 1
ATOM 2301 C CA . ILE A 1 297 ? 17.445 -1.188 -6.142 1.00 95.31 297 ILE A CA 1
ATOM 2302 C C . ILE A 1 297 ? 17.669 -2.685 -5.894 1.00 95.31 297 ILE A C 1
ATOM 2304 O O . ILE A 1 297 ? 17.549 -3.152 -4.758 1.00 95.31 297 ILE A O 1
ATOM 2308 N N . LYS A 1 298 ? 18.025 -3.451 -6.932 1.00 95.06 298 LYS A N 1
ATOM 2309 C CA . LYS A 1 298 ? 18.301 -4.891 -6.826 1.00 95.06 298 LYS A CA 1
ATOM 2310 C C . LYS A 1 298 ? 19.440 -5.175 -5.842 1.00 95.06 298 LYS A C 1
ATOM 2312 O O . LYS A 1 298 ? 19.292 -6.036 -4.974 1.00 95.06 298 LYS A O 1
ATOM 2317 N N . GLN A 1 299 ? 20.554 -4.444 -5.934 1.00 96.00 299 GLN A N 1
ATOM 2318 C CA . GLN A 1 299 ? 21.686 -4.614 -5.013 1.00 96.00 299 GLN A CA 1
ATOM 2319 C C . GLN A 1 299 ? 21.341 -4.190 -3.581 1.00 96.00 299 GLN A C 1
ATOM 2321 O O . GLN A 1 299 ? 21.673 -4.903 -2.631 1.00 96.00 299 GLN A O 1
ATOM 2326 N N . ASN A 1 300 ? 20.634 -3.074 -3.418 1.00 96.38 300 ASN A N 1
ATOM 2327 C CA . ASN A 1 300 ? 20.173 -2.580 -2.123 1.00 96.38 300 ASN A CA 1
ATOM 2328 C C . ASN A 1 300 ? 19.258 -3.598 -1.431 1.00 96.38 300 ASN A C 1
ATOM 2330 O O . ASN A 1 300 ? 19.489 -3.980 -0.282 1.00 96.38 300 ASN A O 1
ATOM 2334 N N . PHE A 1 301 ? 18.273 -4.128 -2.156 1.00 97.31 301 PHE A N 1
ATOM 2335 C CA . PHE A 1 301 ? 17.353 -5.129 -1.626 1.00 97.31 301 PHE A CA 1
ATOM 2336 C C . PHE A 1 301 ? 18.047 -6.460 -1.299 1.00 97.31 301 PHE A C 1
ATOM 2338 O O . PHE A 1 301 ? 17.722 -7.098 -0.294 1.00 97.31 301 PHE A O 1
ATOM 2345 N N . LYS A 1 302 ? 19.065 -6.857 -2.075 1.00 96.44 302 LYS A N 1
ATOM 2346 C CA . LYS A 1 302 ? 19.919 -8.005 -1.737 1.00 96.44 302 LYS A CA 1
ATOM 2347 C C . LYS A 1 302 ? 20.609 -7.818 -0.384 1.00 96.44 302 LYS A C 1
ATOM 2349 O O . LYS A 1 302 ? 20.711 -8.775 0.382 1.00 96.44 302 LYS A O 1
ATOM 2354 N N . GLN A 1 303 ? 21.059 -6.605 -0.055 1.00 96.19 303 GLN A N 1
ATOM 2355 C CA . GLN A 1 303 ? 21.605 -6.314 1.277 1.00 96.19 303 GLN A CA 1
ATOM 2356 C C . GLN A 1 303 ? 20.535 -6.428 2.369 1.00 96.19 303 GLN A C 1
ATOM 2358 O O . GLN A 1 303 ? 20.815 -7.010 3.417 1.00 96.19 303 GLN A O 1
ATOM 2363 N N . CYS A 1 304 ? 19.312 -5.954 2.111 1.00 96.88 304 CYS A N 1
ATOM 2364 C CA . CYS A 1 304 ? 18.187 -6.127 3.032 1.00 96.88 304 CYS A CA 1
ATOM 2365 C C . CYS A 1 304 ? 17.936 -7.602 3.340 1.00 96.88 304 CYS A C 1
ATOM 2367 O O . CYS A 1 304 ? 17.850 -7.971 4.505 1.00 96.88 304 CYS A O 1
ATOM 2369 N N . CYS A 1 305 ? 17.888 -8.460 2.323 1.00 96.00 305 CYS A N 1
ATOM 2370 C CA . CYS A 1 305 ? 17.625 -9.888 2.503 1.00 96.00 305 CYS A CA 1
ATOM 2371 C C . CYS A 1 305 ? 18.740 -10.639 3.245 1.00 96.00 305 CYS A C 1
ATOM 2373 O O . CYS A 1 305 ? 18.485 -11.683 3.831 1.00 96.00 305 CYS A O 1
ATOM 2375 N N . LYS A 1 306 ? 19.976 -10.120 3.248 1.00 94.62 306 LYS A N 1
ATOM 2376 C CA . LYS A 1 306 ? 21.064 -10.672 4.073 1.00 94.62 306 LYS A CA 1
ATOM 2377 C C . LYS A 1 306 ? 20.894 -10.360 5.563 1.00 94.62 306 LYS A C 1
ATOM 2379 O O . LYS A 1 306 ? 21.495 -11.042 6.385 1.00 94.62 306 LYS A O 1
ATOM 2384 N N . ARG A 1 307 ? 20.151 -9.300 5.907 1.00 92.88 307 ARG A N 1
ATOM 2385 C CA . ARG A 1 307 ? 19.962 -8.832 7.293 1.00 92.88 307 ARG A CA 1
ATOM 2386 C C . ARG A 1 307 ? 18.573 -9.132 7.855 1.00 92.88 307 ARG A C 1
ATOM 2388 O O . ARG A 1 307 ? 18.443 -9.294 9.061 1.00 92.88 307 ARG A O 1
ATOM 2395 N N . GLY A 1 308 ? 17.548 -9.144 7.009 1.00 90.44 308 GLY A N 1
ATOM 2396 C CA . GLY A 1 308 ? 16.161 -9.424 7.369 1.00 90.44 308 GLY A CA 1
ATOM 2397 C C . GLY A 1 308 ? 15.775 -10.875 7.094 1.00 90.44 308 GLY A C 1
ATOM 2398 O O . GLY A 1 308 ? 16.370 -11.542 6.252 1.00 90.44 308 GLY A O 1
ATOM 2399 N N . GLN A 1 309 ? 14.746 -11.357 7.787 1.00 88.56 309 GLN A N 1
ATOM 2400 C CA . GLN A 1 309 ? 14.187 -12.698 7.600 1.00 88.56 309 GLN A CA 1
ATOM 2401 C C . GLN A 1 309 ? 12.862 -12.601 6.838 1.00 88.56 309 GLN A C 1
ATOM 2403 O O . GLN A 1 309 ? 11.783 -12.676 7.424 1.00 88.56 309 GLN A O 1
ATOM 2408 N N . PHE A 1 310 ? 12.945 -12.391 5.524 1.00 94.75 310 PHE A N 1
ATOM 2409 C CA . PHE A 1 310 ? 11.763 -12.189 4.687 1.00 94.75 310 PHE A CA 1
ATOM 2410 C C . PHE A 1 310 ? 11.253 -13.496 4.072 1.00 94.75 310 PHE A C 1
ATOM 2412 O O . PHE A 1 310 ? 12.022 -14.277 3.511 1.00 94.75 310 PHE A O 1
ATOM 2419 N N . GLN A 1 311 ? 9.936 -13.694 4.088 1.00 95.38 311 GLN A N 1
ATOM 2420 C CA . GLN A 1 311 ? 9.255 -14.667 3.238 1.00 95.38 311 GLN A CA 1
ATOM 2421 C C . GLN A 1 311 ? 8.835 -13.990 1.939 1.00 95.38 311 GLN A C 1
ATOM 2423 O O . GLN A 1 311 ? 7.851 -13.253 1.901 1.00 95.38 311 GLN A O 1
ATOM 2428 N N . ILE A 1 312 ? 9.591 -14.240 0.871 1.00 96.06 312 ILE A N 1
ATOM 2429 C CA . ILE A 1 312 ? 9.389 -13.569 -0.414 1.00 96.06 312 ILE A CA 1
ATOM 2430 C C . ILE A 1 312 ? 8.677 -14.500 -1.393 1.00 96.06 312 ILE A C 1
ATOM 2432 O O . ILE A 1 312 ? 9.046 -15.670 -1.537 1.00 96.06 312 ILE A O 1
ATOM 2436 N N . ARG A 1 313 ? 7.646 -13.990 -2.067 1.00 96.25 313 ARG A N 1
ATOM 2437 C CA . ARG A 1 313 ? 6.954 -14.659 -3.173 1.00 96.25 313 ARG A CA 1
ATOM 2438 C C . ARG A 1 313 ? 6.767 -13.669 -4.315 1.00 96.25 313 ARG A C 1
ATOM 2440 O O . ARG A 1 313 ? 6.257 -12.574 -4.098 1.00 96.25 313 ARG A O 1
ATOM 2447 N N . SER A 1 314 ? 7.162 -14.070 -5.518 1.00 95.75 314 SER A N 1
ATOM 2448 C CA . SER A 1 314 ? 7.000 -13.267 -6.730 1.00 95.75 314 SER A CA 1
ATOM 2449 C C . SER A 1 314 ? 6.031 -13.942 -7.690 1.00 95.75 314 SER A C 1
ATOM 2451 O O . SER A 1 314 ? 6.119 -15.146 -7.929 1.00 95.75 314 SER A O 1
ATOM 2453 N N . TYR A 1 315 ? 5.142 -13.145 -8.265 1.00 94.69 315 TYR A N 1
ATOM 2454 C CA . TYR A 1 315 ? 4.099 -13.554 -9.194 1.00 94.69 315 TYR A CA 1
ATOM 2455 C C . TYR A 1 315 ? 4.234 -12.754 -10.487 1.00 94.69 315 TYR A C 1
ATOM 2457 O O . TYR A 1 315 ? 4.588 -11.574 -10.468 1.00 94.69 315 TYR A O 1
ATOM 2465 N N . TYR A 1 316 ? 3.935 -13.400 -11.608 1.00 92.12 316 TYR A N 1
ATOM 2466 C CA . TYR A 1 316 ? 4.024 -12.825 -12.945 1.00 92.12 316 TYR A CA 1
ATOM 2467 C C . TYR A 1 316 ? 2.756 -13.141 -13.743 1.00 92.12 316 TYR A C 1
ATOM 2469 O O . TYR A 1 316 ? 2.043 -14.101 -13.439 1.00 92.12 316 TYR A O 1
ATOM 2477 N N . GLU A 1 317 ? 2.464 -12.319 -14.749 1.00 86.88 317 GLU A N 1
ATOM 2478 C CA . GLU A 1 317 ? 1.309 -12.520 -15.625 1.00 86.88 317 GLU A CA 1
ATOM 2479 C C . GLU A 1 317 ? 1.552 -13.693 -16.585 1.00 86.88 317 GLU A C 1
ATOM 2481 O O . GLU A 1 317 ? 2.648 -13.869 -17.108 1.00 86.88 317 GLU A O 1
ATOM 2486 N N . GLN A 1 318 ? 0.518 -14.499 -16.833 1.00 87.19 318 GLN A N 1
ATOM 2487 C CA . GLN A 1 318 ? 0.564 -15.598 -17.813 1.00 87.19 318 GLN A CA 1
ATOM 2488 C C . GLN A 1 318 ? -0.207 -15.287 -19.100 1.00 87.19 318 GLN A C 1
ATOM 2490 O O . GLN A 1 318 ? -0.246 -16.103 -20.016 1.00 87.19 318 GLN A O 1
ATOM 2495 N N . LYS A 1 319 ? -0.857 -14.124 -19.157 1.00 85.31 319 LYS A N 1
ATOM 2496 C CA . LYS A 1 319 ? -1.578 -13.635 -20.328 1.00 85.31 319 LYS A CA 1
ATOM 2497 C C . LYS A 1 319 ? -1.140 -12.212 -20.601 1.00 85.31 319 LYS A C 1
ATOM 2499 O O . LYS A 1 319 ? -0.905 -11.460 -19.662 1.00 85.31 319 LYS A O 1
ATOM 2504 N N . GLU A 1 320 ? -1.065 -11.869 -21.873 1.00 84.06 320 GLU A N 1
ATOM 2505 C CA . GLU A 1 320 ? -0.766 -10.511 -22.288 1.00 84.06 320 GLU A CA 1
ATOM 2506 C C . GLU A 1 320 ? -1.889 -9.553 -21.880 1.00 84.06 320 GLU A C 1
ATOM 2508 O O . GLU A 1 320 ? -3.078 -9.891 -21.918 1.00 84.06 320 GLU A O 1
ATOM 2513 N N . THR A 1 321 ? -1.498 -8.334 -21.526 1.00 81.88 321 THR A N 1
ATOM 2514 C CA . THR A 1 321 ? -2.404 -7.260 -21.133 1.00 81.88 321 THR A CA 1
ATOM 2515 C C . THR A 1 321 ? -2.452 -6.200 -22.227 1.00 81.88 321 THR A C 1
ATOM 2517 O O . THR A 1 321 ? -1.442 -5.865 -22.847 1.00 81.88 321 THR A O 1
ATOM 2520 N N . GLN A 1 322 ? -3.646 -5.653 -22.467 1.00 83.06 322 GLN A N 1
ATOM 2521 C CA . GLN A 1 322 ? -3.848 -4.607 -23.462 1.00 83.06 322 GLN A CA 1
ATOM 2522 C C . GLN A 1 322 ? -3.235 -3.285 -22.989 1.00 83.06 322 GLN A C 1
ATOM 2524 O O . GLN A 1 322 ? -3.602 -2.771 -21.924 1.00 83.06 322 GLN A O 1
ATOM 2529 N N . MET A 1 323 ? -2.302 -2.737 -23.773 1.00 79.81 323 MET A N 1
ATOM 2530 C CA . MET A 1 323 ? -1.628 -1.483 -23.439 1.00 79.81 323 MET A CA 1
ATOM 2531 C C . MET A 1 323 ? -2.594 -0.289 -23.426 1.00 79.81 323 MET A C 1
ATOM 2533 O O . MET A 1 323 ? -3.604 -0.242 -24.134 1.00 79.81 323 MET A O 1
ATOM 2537 N N . VAL A 1 324 ? -2.247 0.711 -22.615 1.00 79.19 324 VAL A N 1
ATOM 2538 C CA . VAL A 1 324 ? -2.929 2.007 -22.595 1.00 79.19 324 VAL A CA 1
ATOM 2539 C C . VAL A 1 324 ? -2.396 2.873 -23.731 1.00 79.19 324 VAL A C 1
ATOM 2541 O O . VAL A 1 324 ? -1.190 2.936 -23.933 1.00 79.19 324 VAL A O 1
ATOM 2544 N N . ARG A 1 325 ? -3.275 3.592 -24.424 1.00 78.69 325 ARG A N 1
ATOM 2545 C CA . ARG A 1 325 ? -2.941 4.591 -25.438 1.00 78.69 325 ARG A CA 1
ATOM 2546 C C . ARG A 1 325 ? -3.593 5.922 -25.081 1.00 78.69 325 ARG A C 1
ATOM 2548 O O . ARG A 1 325 ? -4.715 5.956 -24.576 1.00 78.69 325 ARG A O 1
ATOM 2555 N N . LYS A 1 326 ? -2.886 7.021 -25.341 1.00 76.31 326 LYS A N 1
ATOM 2556 C CA . LYS A 1 326 ? -3.418 8.378 -25.190 1.00 76.31 326 LYS A CA 1
ATOM 2557 C C . LYS A 1 326 ? -4.119 8.799 -26.480 1.00 76.31 326 LYS A C 1
ATOM 2559 O O . LYS A 1 326 ? -3.534 8.689 -27.554 1.00 76.31 326 LYS A O 1
ATOM 2564 N N . LEU A 1 327 ? -5.368 9.237 -26.369 1.00 79.06 327 LEU A N 1
ATOM 2565 C CA . LEU A 1 327 ? -6.129 9.845 -27.459 1.00 79.06 327 LEU A CA 1
ATOM 2566 C C . LEU A 1 327 ? -5.755 11.326 -27.621 1.00 79.06 327 LEU A C 1
ATOM 2568 O O . LEU A 1 327 ? -5.253 11.948 -26.682 1.00 79.06 327 LEU A O 1
ATOM 2572 N N . ASP A 1 328 ? -6.078 11.913 -28.776 1.00 78.56 328 ASP A N 1
ATOM 2573 C CA . ASP A 1 328 ? -5.794 13.326 -29.089 1.00 78.56 328 ASP A CA 1
ATOM 2574 C C . ASP A 1 328 ? -6.459 14.297 -28.102 1.00 78.56 328 ASP A C 1
ATOM 2576 O O . ASP A 1 328 ? -5.914 15.347 -27.774 1.00 78.56 328 ASP A O 1
ATOM 2580 N N . ASN A 1 329 ? -7.611 13.908 -27.549 1.00 75.94 329 ASN A N 1
ATOM 2581 C CA . ASN A 1 329 ? -8.317 14.660 -26.508 1.00 75.94 329 ASN A CA 1
ATOM 2582 C C . ASN A 1 329 ? -7.680 14.533 -25.105 1.00 75.94 329 ASN A C 1
ATOM 2584 O O . ASN A 1 329 ? -8.259 14.992 -24.122 1.00 75.94 329 ASN A O 1
ATOM 2588 N N . GLY A 1 330 ? -6.532 13.861 -24.986 1.00 70.12 330 GLY A N 1
ATOM 2589 C CA . GLY A 1 330 ? -5.798 13.653 -23.740 1.00 70.12 330 GLY A CA 1
ATOM 2590 C C . GLY A 1 330 ? -6.278 12.482 -22.879 1.00 70.12 330 GLY A C 1
ATOM 2591 O O . GLY A 1 330 ? -5.592 12.137 -21.915 1.00 70.12 330 GLY A O 1
ATOM 2592 N N . SER A 1 331 ? -7.403 11.844 -23.216 1.00 74.56 331 SER A N 1
ATOM 2593 C CA . SER A 1 331 ? -7.920 10.692 -22.467 1.00 74.56 331 SER A CA 1
ATOM 2594 C C . SER A 1 331 ? -7.120 9.413 -22.734 1.00 74.56 331 SER A C 1
ATOM 2596 O O . SER A 1 331 ? -6.503 9.247 -23.785 1.00 74.56 331 SER A O 1
ATOM 2598 N N . LEU A 1 332 ? -7.117 8.503 -21.759 1.00 77.06 332 LEU A N 1
ATOM 2599 C CA . LEU A 1 332 ? -6.422 7.221 -21.841 1.00 77.06 332 LEU A CA 1
ATOM 2600 C C . LEU A 1 332 ? -7.418 6.094 -22.131 1.00 77.06 332 LEU A C 1
ATOM 2602 O O . LEU A 1 332 ? -8.401 5.932 -21.405 1.00 77.06 332 LEU A O 1
ATOM 2606 N N . VAL A 1 333 ? -7.138 5.282 -23.148 1.00 78.69 333 VAL A N 1
ATOM 2607 C CA . VAL A 1 333 ? -7.930 4.097 -23.516 1.00 78.69 333 VAL A CA 1
ATOM 2608 C C . VAL A 1 333 ? -7.072 2.836 -23.464 1.00 78.69 333 VAL A C 1
ATOM 2610 O O . VAL A 1 333 ? -5.881 2.879 -23.748 1.00 78.69 333 VAL A O 1
ATOM 2613 N N . LYS A 1 334 ? -7.658 1.698 -23.078 1.00 78.50 334 LYS A N 1
ATOM 2614 C CA . LYS A 1 334 ? -6.986 0.385 -23.060 1.00 78.50 334 LYS A CA 1
ATOM 2615 C C . LYS A 1 334 ? -7.284 -0.377 -24.349 1.00 78.50 334 LYS A C 1
ATOM 2617 O O . LYS A 1 334 ? -8.001 -1.369 -24.315 1.00 78.50 334 LYS A O 1
ATOM 2622 N N . ASP A 1 335 ? -6.806 0.141 -25.474 1.00 81.94 335 ASP A N 1
ATOM 2623 C CA . ASP A 1 335 ? -7.013 -0.449 -26.802 1.00 81.94 335 ASP A CA 1
ATOM 2624 C C . ASP A 1 335 ? -5.708 -0.692 -27.583 1.00 81.94 335 ASP A C 1
ATOM 2626 O O . ASP A 1 335 ? -5.752 -1.050 -28.758 1.00 81.94 335 ASP A O 1
ATOM 2630 N N . GLY A 1 336 ? -4.552 -0.512 -26.935 1.00 78.50 336 GLY A N 1
ATOM 2631 C CA . GLY A 1 336 ? -3.239 -0.713 -27.543 1.00 78.50 336 GLY A CA 1
ATOM 2632 C C . GLY A 1 336 ? -2.906 -2.187 -27.820 1.00 78.50 336 GL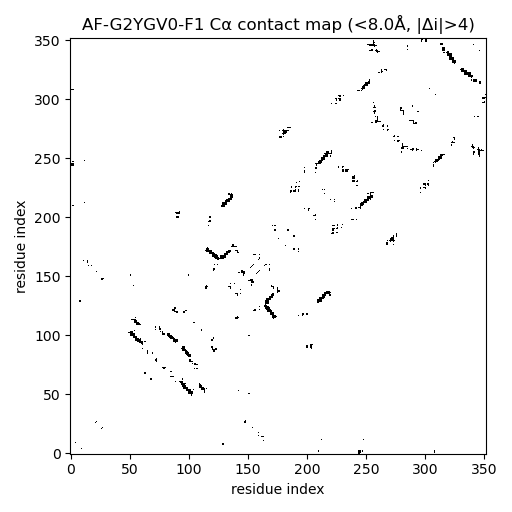Y A C 1
ATOM 2633 O O . GLY A 1 336 ? -3.729 -3.071 -27.571 1.00 78.50 336 GLY A O 1
ATOM 2634 N N . PRO A 1 337 ? -1.693 -2.475 -28.324 1.00 81.75 337 PRO A N 1
ATOM 2635 C CA . PRO A 1 337 ? -1.249 -3.847 -28.549 1.00 81.75 337 PRO A CA 1
ATOM 2636 C C . PRO A 1 337 ? -1.219 -4.649 -27.240 1.00 81.75 337 PRO A C 1
ATOM 2638 O O . PRO A 1 337 ? -1.047 -4.096 -26.149 1.00 81.75 337 PRO A O 1
ATOM 2641 N N . LEU A 1 338 ? -1.403 -5.961 -27.364 1.00 84.00 338 LEU A N 1
ATOM 2642 C CA . LEU A 1 338 ? -1.188 -6.903 -26.272 1.00 84.00 338 LEU A CA 1
ATOM 2643 C C . LEU A 1 338 ? 0.315 -7.055 -26.023 1.00 84.00 338 LEU A C 1
ATOM 2645 O O . LEU A 1 338 ? 1.109 -7.056 -26.962 1.00 84.00 338 LEU A O 1
ATOM 2649 N N . CYS A 1 339 ? 0.703 -7.132 -24.753 1.00 81.25 339 CYS A N 1
ATOM 2650 C CA . CYS A 1 339 ? 2.080 -7.413 -24.363 1.00 81.25 339 CYS A CA 1
ATOM 2651 C C . CYS A 1 339 ? 2.163 -7.992 -22.949 1.00 81.25 339 CYS A C 1
ATOM 2653 O O . CYS A 1 339 ? 1.264 -7.792 -22.122 1.00 81.25 339 CYS A O 1
ATOM 2655 N N . PHE A 1 340 ? 3.302 -8.599 -22.631 1.00 84.50 340 PHE A N 1
ATOM 2656 C CA . PHE A 1 340 ? 3.759 -8.716 -21.253 1.00 84.50 340 PHE A CA 1
ATOM 2657 C C . PHE A 1 340 ? 4.482 -7.425 -20.856 1.00 84.50 340 PHE A C 1
ATOM 2659 O O . PHE A 1 340 ? 5.626 -7.195 -21.239 1.00 84.50 340 PHE A O 1
ATOM 2666 N N . MET A 1 341 ? 3.818 -6.562 -20.079 1.00 85.19 341 MET A N 1
ATOM 2667 C CA . MET A 1 341 ? 4.441 -5.311 -19.613 1.00 85.19 341 MET A CA 1
ATOM 2668 C C . MET A 1 341 ? 5.671 -5.587 -18.739 1.00 85.19 341 MET A C 1
ATOM 2670 O O . MET A 1 341 ? 6.646 -4.838 -18.768 1.00 85.19 341 MET A O 1
ATOM 2674 N N . VAL A 1 342 ? 5.616 -6.666 -17.957 1.00 89.00 342 VAL A N 1
ATOM 2675 C CA . VAL A 1 342 ? 6.710 -7.142 -17.113 1.00 89.00 342 VAL A CA 1
ATOM 2676 C C . VAL A 1 342 ? 6.931 -8.613 -17.428 1.00 89.00 342 VAL A C 1
ATOM 2678 O O . VAL A 1 342 ? 6.054 -9.440 -17.173 1.00 89.00 342 VAL A O 1
ATOM 2681 N N . SER A 1 343 ? 8.101 -8.935 -17.977 1.00 89.75 343 SER A N 1
ATOM 2682 C CA . SER A 1 343 ? 8.467 -10.314 -18.292 1.00 89.75 343 SER A CA 1
ATOM 2683 C C . SER A 1 343 ? 8.566 -11.165 -17.024 1.00 89.75 343 SER A C 1
ATOM 2685 O O . SER A 1 343 ? 8.792 -10.659 -15.917 1.00 89.75 343 SER A O 1
ATOM 2687 N N . LYS A 1 344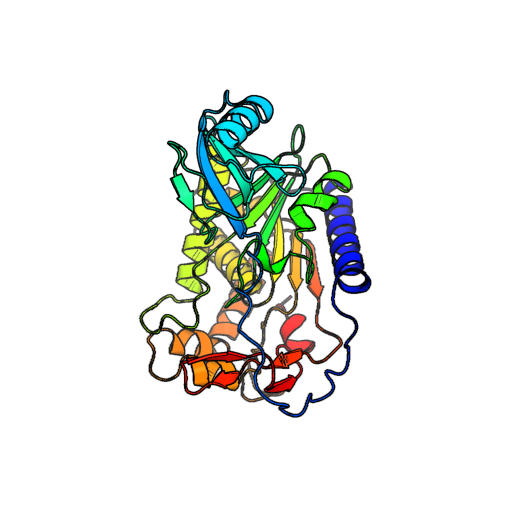 ? 8.462 -12.491 -17.171 1.00 91.25 344 LYS A N 1
ATOM 2688 C CA . LYS A 1 344 ? 8.679 -13.432 -16.058 1.00 91.25 344 LYS A CA 1
ATOM 2689 C C . LYS A 1 344 ? 10.041 -13.212 -15.393 1.00 91.25 344 LYS A C 1
ATOM 2691 O O . LYS A 1 344 ? 10.136 -13.234 -14.167 1.00 91.25 344 LYS A O 1
ATOM 2696 N N . SER A 1 345 ? 11.082 -12.978 -16.196 1.00 91.00 345 SER A N 1
ATOM 2697 C CA . SER A 1 345 ? 12.425 -12.691 -15.689 1.00 91.00 345 SER A CA 1
ATOM 2698 C C . SER A 1 345 ? 12.424 -11.419 -14.838 1.00 91.00 345 SER A C 1
ATOM 2700 O O . SER A 1 345 ? 12.839 -11.455 -13.677 1.00 91.00 345 SER A O 1
ATOM 2702 N N . SER A 1 346 ? 11.844 -10.329 -15.355 1.00 92.56 346 SER A N 1
ATOM 2703 C CA . SER A 1 346 ? 11.750 -9.056 -14.635 1.00 92.56 346 SER A CA 1
ATOM 2704 C C . SER A 1 346 ? 10.959 -9.176 -13.328 1.00 92.56 346 SER A C 1
ATOM 2706 O O . SER A 1 346 ? 11.389 -8.658 -12.298 1.00 92.56 346 SER A O 1
ATOM 2708 N N . ALA A 1 347 ? 9.863 -9.937 -13.311 1.00 93.25 347 ALA A N 1
ATOM 2709 C CA . ALA A 1 347 ? 9.052 -10.156 -12.113 1.00 93.25 347 ALA A CA 1
ATOM 2710 C C . ALA A 1 347 ? 9.746 -11.016 -11.037 1.00 93.25 347 ALA A C 1
ATOM 2712 O O . ALA A 1 347 ? 9.587 -10.763 -9.838 1.00 93.25 347 ALA A O 1
ATOM 2713 N N . CYS A 1 348 ? 10.508 -12.036 -11.441 1.00 92.69 348 CYS A N 1
ATOM 2714 C CA . CYS A 1 348 ? 11.038 -13.051 -10.526 1.00 92.69 348 CYS A CA 1
ATOM 2715 C C . CYS A 1 348 ? 12.503 -12.835 -10.117 1.00 92.69 348 CYS A C 1
ATOM 2717 O O . CYS A 1 348 ? 12.885 -13.282 -9.036 1.00 92.69 348 CYS A O 1
ATOM 2719 N N . GLN A 1 349 ? 13.324 -12.141 -10.911 1.00 90.44 349 GLN A N 1
ATOM 2720 C CA . GLN A 1 349 ? 14.732 -11.895 -10.576 1.00 90.44 349 GLN A CA 1
ATOM 2721 C C . GLN A 1 349 ? 14.894 -10.756 -9.560 1.00 90.44 349 GLN A C 1
ATOM 2723 O O . GLN A 1 349 ? 15.342 -9.650 -9.863 1.00 90.44 349 GLN A O 1
ATOM 2728 N N . ILE A 1 350 ? 14.556 -11.045 -8.307 1.00 86.06 350 ILE A N 1
ATOM 2729 C CA . ILE A 1 350 ? 14.528 -10.064 -7.216 1.00 86.06 350 ILE A CA 1
ATOM 2730 C C . ILE A 1 350 ? 15.893 -9.779 -6.571 1.00 86.06 350 ILE A C 1
ATOM 2732 O O . ILE A 1 350 ? 15.964 -8.897 -5.719 1.00 86.06 350 ILE A O 1
ATOM 2736 N N . GLY A 1 351 ? 16.959 -10.471 -6.987 1.00 71.50 351 GLY A N 1
ATOM 2737 C CA . GLY A 1 351 ? 18.329 -10.251 -6.504 1.00 71.50 351 GLY A CA 1
ATOM 2738 C C . GLY A 1 351 ? 18.785 -11.170 -5.366 1.00 71.50 351 GLY A C 1
ATOM 2739 O O . GLY A 1 351 ? 19.875 -10.947 -4.834 1.00 71.50 351 GLY A O 1
ATOM 2740 N N . VAL A 1 352 ? 17.994 -12.191 -5.022 1.00 75.94 352 VAL A N 1
ATOM 2741 C CA . VAL A 1 352 ? 18.294 -13.210 -4.005 1.00 75.94 352 VAL A CA 1
ATOM 2742 C C . VAL A 1 352 ? 17.944 -14.607 -4.459 1.00 75.94 352 VAL A C 1
ATOM 2744 O O . VAL A 1 352 ? 17.039 -14.717 -5.318 1.00 75.94 352 VAL A O 1
#

Secondary structure (DSSP, 8-state):
---PPPHHHHHHHHHHHHHHHHHHHHTSPP---------------PPPPPPPEEEEEEEEETT--HHHHHHHHHHH-TT-STT--EEEEESSSSEEEEEEEESS----SSEEESS--EEEEEEE-SS-SEEEEEE--TT--TTGGGBPTTSS-BHHHHTHHHHSTTEEEEEEE----SS-TT----HHHHHHHHHHHHHHHHHHTT-TTS-EEEEEETHHHHHHHHHHHHHHHTTTSHHHHHHHHHEEEEEEES--SS-B--HHHHHHHTTSTTHHHHHTTB-SSTTSPPPHHHHHHHHHHHHHHHHS--EEEEE--SS-EEPPEE-TTS-EES-S-EE-SS-HHHHH----

InterPro domains:
  IPR029058 Alpha/Beta hydrolase fold [G3DSA:3.40.50.1820] (131-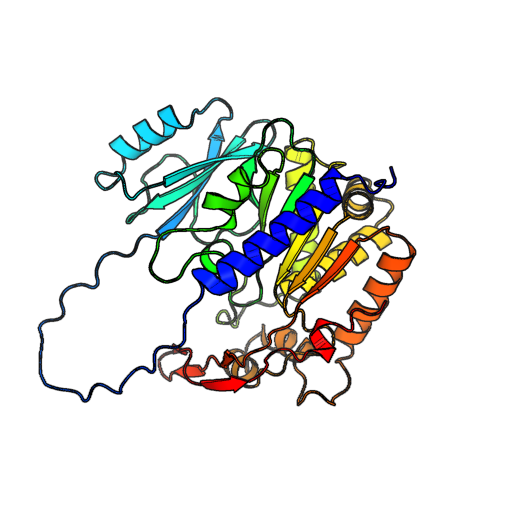340)
  IPR029058 Alpha/Beta hydrolase fold [SSF53474] (127-313)
  IPR052374 SERAC1 [PTHR48182] (92-326)

Organism: Botryotinia fuckeliana (strain T4) (NCBI:txid999810)

Radius of gyration: 20.98 Å; Cα contacts (8 Å, |Δi|>4): 657; chains: 1; bounding box: 53×40×57 Å